Protein AF-A0A6L7UUY4-F1 (afdb_monomer_lite)

Sequence (276 aa):
MRQQTPSLPTCRGEMPHPILLSPRGAGGDAEGRGGLRNAMQRNPTPPAPELPAWLKKADGIPQVDPIAVLGVAPTLSYLIFNAVGGVRAAIAAAVVVGVVVYLVQRRLRPQITVVRWLMVFSVAFNVGFGIWGLIEGDGKVYWARDFIDNFVLGGVFLLSVLVGRPIVSAVVRETFPSLRDQLPADHRVWTRLTIVWGLYIALAGVLRWWILDQVSAETYALIRLPLGWGMGLVLMLWTFSDISRAIREVALQRGRADSDSDDAGEVVADAEVAER

Radius of gyration: 30.72 Å; chains: 1; bounding box: 62×87×85 Å

Structure (mmCIF, N/CA/C/O backbone):
data_AF-A0A6L7UUY4-F1
#
_entry.id   AF-A0A6L7UUY4-F1
#
loop_
_atom_site.group_PDB
_atom_site.id
_atom_site.type_symbol
_atom_site.label_atom_id
_atom_site.label_alt_id
_atom_site.label_comp_id
_atom_site.label_asym_id
_atom_site.label_entity_id
_atom_site.label_seq_id
_atom_site.pdbx_PDB_ins_code
_atom_site.Cartn_x
_atom_site.Cartn_y
_atom_site.Cartn_z
_atom_site.occupancy
_atom_site.B_iso_or_equiv
_atom_site.auth_seq_id
_atom_site.auth_comp_id
_atom_site.auth_asym_id
_atom_site.auth_atom_id
_atom_site.pdbx_PDB_model_num
ATOM 1 N N . MET A 1 1 ? -21.718 -46.182 -37.074 1.00 45.66 1 MET A N 1
ATOM 2 C CA . MET A 1 1 ? -22.648 -45.077 -37.393 1.00 45.66 1 MET A CA 1
ATOM 3 C C . MET A 1 1 ? -21.900 -43.765 -37.208 1.00 45.66 1 MET A C 1
ATOM 5 O O . MET A 1 1 ? -21.533 -43.446 -36.087 1.00 45.66 1 MET A O 1
ATOM 9 N N . ARG A 1 2 ? -21.543 -43.092 -38.310 1.00 39.47 2 ARG A N 1
ATOM 10 C CA . ARG A 1 2 ? -20.777 -41.833 -38.310 1.00 39.47 2 ARG A CA 1
ATOM 11 C C . ARG A 1 2 ? -21.749 -40.669 -38.116 1.00 39.47 2 ARG A C 1
ATOM 13 O O . ARG A 1 2 ? -22.651 -40.513 -38.931 1.00 39.47 2 ARG A O 1
ATOM 20 N N . GLN A 1 3 ? -21.574 -39.887 -37.055 1.00 52.72 3 GLN A N 1
ATOM 21 C CA . GLN A 1 3 ? -22.322 -38.648 -36.850 1.00 52.72 3 GLN A CA 1
ATOM 22 C C . GLN A 1 3 ? -21.646 -37.526 -37.648 1.00 52.72 3 GLN A C 1
ATOM 24 O O . GLN A 1 3 ? -20.476 -37.221 -37.430 1.00 52.72 3 GLN A O 1
ATOM 29 N N . GLN A 1 4 ? -22.378 -36.974 -38.616 1.00 54.28 4 GLN A N 1
ATOM 30 C CA . GLN A 1 4 ? -22.017 -35.771 -39.362 1.00 54.28 4 GLN A CA 1
ATOM 31 C C . GLN A 1 4 ? -22.431 -34.543 -38.546 1.00 54.28 4 GLN A C 1
ATOM 33 O O . GLN A 1 4 ? -23.597 -34.398 -38.185 1.00 54.28 4 GLN A O 1
ATOM 38 N N . THR A 1 5 ? -21.478 -33.662 -38.263 1.00 62.59 5 THR A N 1
ATOM 39 C CA . THR A 1 5 ? -21.714 -32.316 -37.732 1.00 62.59 5 THR A CA 1
ATOM 40 C C . THR A 1 5 ? -22.017 -31.338 -38.877 1.00 62.59 5 THR A C 1
ATOM 42 O O . THR A 1 5 ? -21.357 -31.407 -39.917 1.00 62.59 5 THR A O 1
ATOM 45 N N . PRO A 1 6 ? -22.984 -30.414 -38.721 1.00 60.09 6 PRO A N 1
ATOM 46 C CA . PRO A 1 6 ? -23.303 -29.424 -39.743 1.00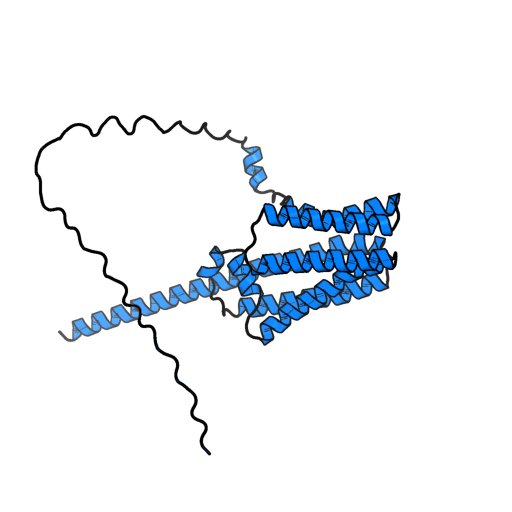 60.09 6 PRO A CA 1
ATOM 47 C C . PRO A 1 6 ? -22.358 -28.214 -39.668 1.00 60.09 6 PRO A C 1
ATOM 49 O O . PRO A 1 6 ? -22.139 -27.630 -38.607 1.00 60.09 6 PRO A O 1
ATOM 52 N N . SER A 1 7 ? -21.805 -27.837 -40.820 1.00 62.88 7 SER A N 1
ATOM 53 C CA . SER A 1 7 ? -20.980 -26.645 -41.039 1.00 62.88 7 SER A CA 1
ATOM 54 C C . SER A 1 7 ? -21.829 -25.368 -41.090 1.00 62.88 7 SER A C 1
ATOM 56 O O . SER A 1 7 ? -22.821 -25.315 -41.816 1.00 62.88 7 SER A O 1
ATOM 58 N N . LEU A 1 8 ? -21.413 -24.334 -40.354 1.00 62.41 8 LEU A N 1
ATOM 59 C CA . LEU A 1 8 ? -22.019 -22.997 -40.356 1.00 62.41 8 LEU A CA 1
ATOM 60 C C . LEU A 1 8 ? -21.614 -22.177 -41.602 1.00 62.41 8 LEU A C 1
ATOM 62 O O . LEU A 1 8 ? -20.485 -22.321 -42.075 1.00 62.41 8 LEU A O 1
ATOM 66 N N . PRO A 1 9 ? -22.495 -21.292 -42.112 1.00 63.31 9 PRO A N 1
ATOM 67 C CA . PRO A 1 9 ? -22.222 -20.457 -43.278 1.00 63.31 9 PRO A CA 1
ATOM 68 C C . PRO A 1 9 ? -21.373 -19.219 -42.949 1.00 63.31 9 PRO A C 1
ATOM 70 O O . PRO A 1 9 ? -21.626 -18.477 -42.001 1.00 63.31 9 PRO A O 1
ATOM 73 N N . THR A 1 10 ? -20.376 -18.982 -43.797 1.00 60.47 10 THR A N 1
ATOM 74 C CA . THR A 1 10 ? -19.457 -17.842 -43.781 1.00 60.47 10 THR A CA 1
ATOM 75 C C . THR A 1 10 ? -20.136 -16.612 -44.396 1.00 60.47 10 THR A C 1
ATOM 77 O O . THR A 1 10 ? -20.236 -16.495 -45.616 1.00 60.47 10 THR A O 1
ATOM 80 N N . CYS A 1 11 ? -20.589 -15.665 -43.573 1.00 53.88 11 CYS A N 1
ATOM 81 C CA . CYS A 1 11 ? -21.017 -14.346 -44.049 1.00 53.88 11 CYS A CA 1
ATOM 82 C C . CYS A 1 11 ? -19.786 -13.485 -44.367 1.00 53.88 11 CYS A C 1
ATOM 84 O O . CYS A 1 11 ? -19.185 -12.868 -43.489 1.00 53.88 11 CYS A O 1
ATOM 86 N N . ARG A 1 12 ? -19.405 -13.470 -45.646 1.00 51.41 12 ARG A N 1
ATOM 87 C CA . ARG A 1 12 ? -18.382 -12.596 -46.225 1.00 51.41 12 ARG A CA 1
ATOM 88 C C . ARG A 1 12 ? -19.056 -11.274 -46.611 1.00 51.41 12 ARG A C 1
ATOM 90 O O . ARG A 1 12 ? -19.624 -11.163 -47.688 1.00 51.41 12 ARG A O 1
ATOM 97 N N . GLY A 1 13 ? -19.066 -10.310 -45.693 1.00 56.12 13 GLY A N 1
ATOM 98 C CA . GLY A 1 13 ? -19.538 -8.952 -45.966 1.00 56.12 13 GLY A CA 1
ATOM 99 C C . GLY A 1 13 ? -18.455 -8.145 -46.676 1.00 56.12 13 GLY A C 1
ATOM 100 O O . GLY A 1 13 ? -17.480 -7.737 -46.049 1.00 56.12 13 GLY A O 1
ATOM 101 N N . GLU A 1 14 ? -18.621 -7.950 -47.981 1.00 51.69 14 GLU A N 1
ATOM 102 C CA . GLU A 1 14 ? -17.888 -6.967 -48.779 1.00 51.69 14 GLU A CA 1
ATOM 103 C C . GLU A 1 14 ? -18.197 -5.553 -48.264 1.00 51.69 14 GLU A C 1
ATOM 105 O O . GLU A 1 14 ? -19.357 -5.143 -48.200 1.00 51.69 14 GLU A O 1
ATOM 110 N N . MET A 1 15 ? -17.164 -4.801 -47.874 1.00 51.81 15 MET A N 1
ATOM 111 C CA . MET A 1 15 ? -17.294 -3.370 -47.595 1.00 51.81 15 MET A CA 1
ATOM 112 C C . MET A 1 15 ? -17.100 -2.570 -48.892 1.00 51.81 15 MET A C 1
ATOM 114 O O . MET A 1 15 ? -16.099 -2.783 -49.579 1.00 51.81 15 MET A O 1
ATOM 118 N N . PRO A 1 16 ? -18.006 -1.636 -49.231 1.00 61.41 16 PRO A N 1
ATOM 119 C CA . PRO A 1 16 ? -17.870 -0.791 -50.409 1.00 61.41 16 PRO A CA 1
ATOM 120 C C . PRO A 1 16 ? -16.789 0.283 -50.226 1.00 61.41 16 PRO A C 1
ATOM 122 O O . PRO A 1 16 ? -16.687 0.942 -49.190 1.00 61.41 16 PRO A O 1
ATOM 125 N N . HIS A 1 17 ? -15.997 0.461 -51.283 1.00 56.72 17 HIS A N 1
ATOM 126 C CA . HIS A 1 17 ? -14.966 1.484 -51.429 1.00 56.72 17 HIS A CA 1
ATOM 127 C C . HIS A 1 17 ? -15.538 2.912 -51.324 1.00 56.72 17 HIS A C 1
ATOM 129 O O . HIS A 1 17 ? -16.537 3.213 -51.982 1.00 56.72 17 HIS A O 1
ATOM 135 N N . PRO A 1 18 ? -14.891 3.832 -50.584 1.00 62.59 18 PRO A N 1
ATOM 136 C CA . PRO A 1 18 ? -15.215 5.247 -50.665 1.00 62.59 18 PRO A CA 1
ATOM 137 C C . PRO A 1 18 ? -14.729 5.844 -51.993 1.00 62.59 18 PRO A C 1
ATOM 139 O O . PRO A 1 18 ? -13.578 5.696 -52.404 1.00 62.59 18 PRO A O 1
ATOM 142 N N . ILE A 1 19 ? -15.667 6.516 -52.652 1.00 62.00 19 ILE A N 1
ATOM 143 C CA . ILE A 1 19 ? -15.560 7.179 -53.947 1.00 62.00 19 ILE A CA 1
ATOM 144 C C . ILE A 1 19 ? -14.574 8.353 -53.867 1.00 62.00 19 ILE A C 1
ATOM 146 O O . ILE A 1 19 ? -14.740 9.279 -53.074 1.00 62.00 19 ILE A O 1
ATOM 150 N N . LEU A 1 20 ? -13.572 8.317 -54.746 1.00 50.91 20 LEU A N 1
ATOM 151 C CA . LEU A 1 20 ? -12.694 9.429 -55.103 1.00 50.91 20 LEU A CA 1
ATOM 152 C C . LEU A 1 20 ? -13.504 10.526 -55.811 1.00 50.91 20 LEU A C 1
ATOM 154 O O . LEU A 1 20 ? -13.897 10.366 -56.965 1.00 50.91 20 LEU A O 1
ATOM 158 N N . LEU A 1 21 ? -13.714 11.660 -55.141 1.00 53.12 21 LEU A N 1
ATOM 159 C CA . LEU A 1 21 ? -14.148 12.904 -55.778 1.00 53.12 21 LEU A CA 1
ATOM 160 C C . LEU A 1 21 ? -12.956 13.855 -55.877 1.00 53.12 21 LEU A C 1
ATOM 162 O O . LEU A 1 21 ? -12.512 14.442 -54.895 1.00 53.12 21 LEU A O 1
ATOM 166 N N . SER A 1 22 ? -12.448 13.988 -57.099 1.00 52.03 22 SER A N 1
ATOM 167 C CA . SER A 1 22 ? -11.488 15.011 -57.504 1.00 52.03 22 SER A CA 1
ATOM 168 C C . SER A 1 22 ? -12.255 16.265 -57.944 1.00 52.03 22 SER A C 1
ATOM 170 O O . SER A 1 22 ? -13.062 16.157 -58.869 1.00 52.03 22 SER A O 1
ATOM 172 N N . PRO A 1 23 ? -11.999 17.463 -57.391 1.00 61.31 23 PRO A N 1
ATOM 173 C CA . PRO A 1 23 ? -12.442 18.710 -57.998 1.00 61.31 23 PRO A CA 1
ATOM 174 C C . PRO A 1 23 ? -11.333 19.266 -58.894 1.00 61.31 23 PRO A C 1
ATOM 176 O O . PRO A 1 23 ? -10.223 19.559 -58.450 1.00 61.31 23 PRO A O 1
ATOM 179 N N . ARG A 1 24 ? -11.649 19.398 -60.181 1.00 52.44 24 ARG A N 1
ATOM 180 C CA . ARG A 1 24 ? -10.808 19.995 -61.218 1.00 52.44 24 ARG A CA 1
ATOM 181 C C . ARG A 1 24 ? -11.333 21.409 -61.507 1.00 52.44 24 ARG A C 1
ATOM 183 O O . ARG A 1 24 ? -12.434 21.536 -62.019 1.00 52.44 24 ARG A O 1
ATOM 190 N N . GLY A 1 25 ? -10.516 22.421 -61.205 1.00 49.53 25 GLY A N 1
ATOM 191 C CA . GLY A 1 25 ? -10.371 23.670 -61.974 1.00 49.53 25 GLY A CA 1
ATOM 192 C C . GLY A 1 25 ? -11.402 24.803 -61.826 1.00 49.53 25 GLY A C 1
ATOM 193 O O . GLY A 1 25 ? -12.496 24.714 -62.365 1.00 49.53 25 GLY A O 1
ATOM 194 N N . ALA A 1 26 ? -10.962 25.913 -61.221 1.00 49.75 26 ALA A N 1
ATOM 195 C CA . ALA A 1 26 ? -11.180 27.326 -61.607 1.00 49.75 26 ALA A CA 1
ATOM 196 C C . ALA A 1 26 ? -10.439 28.175 -60.543 1.00 49.75 26 ALA A C 1
ATOM 198 O O . ALA A 1 26 ? -10.641 27.946 -59.359 1.00 49.75 26 ALA A O 1
ATOM 199 N N . GLY A 1 27 ? -9.475 29.058 -60.810 1.00 46.03 27 GLY A N 1
ATOM 200 C CA . GLY A 1 27 ? -9.366 30.011 -61.909 1.00 46.03 27 GLY A CA 1
ATOM 201 C C . GLY A 1 27 ? -10.051 31.318 -61.492 1.00 46.03 27 GLY A C 1
ATOM 202 O O . GLY A 1 27 ? -11.249 31.434 -61.714 1.00 46.03 27 GLY A O 1
ATOM 203 N N . GLY A 1 28 ? -9.313 32.259 -60.883 1.00 42.25 28 GLY A N 1
ATOM 204 C CA . GLY A 1 28 ? -9.776 33.640 -60.660 1.00 42.25 28 GLY A CA 1
ATOM 205 C C . GLY A 1 28 ? -9.517 34.221 -59.263 1.00 42.25 28 GLY A C 1
ATOM 206 O O . GLY A 1 28 ? -10.297 34.009 -58.342 1.00 42.25 28 GLY A O 1
ATOM 207 N N . ASP A 1 29 ? -8.414 34.958 -59.141 1.00 50.44 29 ASP A N 1
ATOM 208 C CA . ASP A 1 29 ? -8.313 36.311 -58.572 1.00 50.44 29 ASP A CA 1
ATOM 209 C C . ASP A 1 29 ? -9.053 36.637 -57.259 1.00 50.44 29 ASP A C 1
ATOM 211 O O . ASP A 1 29 ? -10.242 36.945 -57.249 1.00 50.44 29 ASP A O 1
ATOM 215 N N . ALA A 1 30 ? -8.299 36.717 -56.157 1.00 52.38 30 ALA A N 1
ATOM 216 C CA . ALA A 1 30 ? -8.557 37.664 -55.062 1.00 52.38 30 ALA A CA 1
ATOM 217 C C . ALA A 1 30 ? -7.325 37.768 -54.148 1.00 52.38 30 ALA A C 1
ATOM 219 O O . ALA A 1 30 ? -7.307 37.329 -52.995 1.00 52.38 30 ALA A O 1
ATOM 220 N N . GLU A 1 31 ? -6.274 38.366 -54.694 1.00 51.97 31 GLU A N 1
ATOM 221 C CA . GLU A 1 31 ? -5.220 39.009 -53.924 1.00 51.97 31 GLU A CA 1
ATOM 222 C C . GLU A 1 31 ? -5.854 40.115 -53.053 1.00 51.97 31 GLU A C 1
ATOM 224 O O . GLU A 1 31 ? -6.639 40.929 -53.537 1.00 51.97 31 GLU A O 1
ATOM 229 N N . GLY A 1 32 ? -5.558 40.127 -51.749 1.00 51.53 32 GLY A N 1
ATOM 230 C CA . GLY A 1 32 ? -5.903 41.252 -50.870 1.00 51.53 32 GLY A CA 1
ATOM 231 C C . GLY A 1 32 ? -7.094 41.063 -49.923 1.00 51.53 32 GLY A C 1
ATOM 232 O O . GLY A 1 32 ? -8.037 41.845 -49.956 1.00 51.53 32 GLY A O 1
ATOM 233 N N . ARG A 1 33 ? -7.040 40.090 -48.998 1.00 49.19 33 ARG A N 1
ATOM 234 C CA . ARG A 1 33 ? -7.839 40.115 -47.741 1.00 49.19 33 ARG A CA 1
ATOM 235 C C . ARG A 1 33 ? -7.223 39.297 -46.589 1.00 49.19 33 ARG A C 1
ATOM 237 O O . ARG A 1 33 ? -7.927 38.782 -45.728 1.00 49.19 33 ARG A O 1
ATOM 244 N N . GLY A 1 34 ? -5.892 39.204 -46.546 1.00 47.38 34 GLY A N 1
ATOM 245 C CA . GLY A 1 34 ? -5.129 38.430 -45.552 1.00 47.38 34 GLY A CA 1
ATOM 246 C C . GLY A 1 34 ? -4.800 39.135 -44.225 1.00 47.38 34 GLY A C 1
ATOM 247 O O . GLY A 1 34 ? -3.954 38.640 -43.492 1.00 47.38 34 GLY A O 1
ATOM 248 N N . GLY A 1 35 ? -5.407 40.285 -43.902 1.00 48.41 35 GLY A N 1
ATOM 249 C CA . GLY A 1 35 ? -4.918 41.136 -42.799 1.00 48.41 35 GLY A CA 1
ATOM 250 C C . GLY A 1 35 ? -5.771 41.237 -41.528 1.00 48.41 35 GLY A C 1
ATOM 251 O O . GLY A 1 35 ? -5.242 41.606 -40.488 1.00 48.41 35 GLY A O 1
ATOM 252 N N . LEU A 1 36 ? -7.079 40.950 -41.565 1.00 51.66 36 LEU A N 1
ATOM 253 C CA . LEU A 1 36 ? -7.998 41.490 -40.537 1.00 51.66 36 LEU A CA 1
ATOM 254 C C . LEU A 1 36 ? -8.821 40.463 -39.744 1.00 51.66 36 LEU A C 1
ATOM 256 O O . LEU A 1 36 ? -9.608 40.855 -38.888 1.00 51.66 36 LEU A O 1
ATOM 260 N N . ARG A 1 37 ? -8.636 39.153 -39.959 1.00 47.16 37 ARG A N 1
ATOM 261 C CA . ARG A 1 37 ? -9.373 38.107 -39.212 1.00 47.16 37 ARG A CA 1
ATOM 262 C C . ARG A 1 37 ? -8.605 37.427 -38.072 1.00 47.16 37 ARG A C 1
ATOM 264 O O . ARG A 1 37 ? -9.224 36.705 -37.304 1.00 47.16 37 ARG A O 1
ATOM 271 N N . ASN A 1 38 ? -7.315 37.718 -37.894 1.00 53.25 38 ASN A N 1
ATOM 272 C CA . ASN A 1 38 ? -6.504 37.172 -36.791 1.00 53.25 38 ASN A CA 1
ATOM 273 C C . ASN A 1 38 ? -6.270 38.149 -35.622 1.00 53.25 38 ASN A C 1
ATOM 275 O O . ASN A 1 38 ? -5.555 37.812 -34.683 1.00 53.25 38 ASN A O 1
ATOM 279 N N . ALA A 1 39 ? -6.876 39.340 -35.637 1.00 51.19 39 ALA A N 1
ATOM 280 C CA . ALA A 1 39 ? -6.641 40.364 -34.613 1.00 51.19 39 ALA A C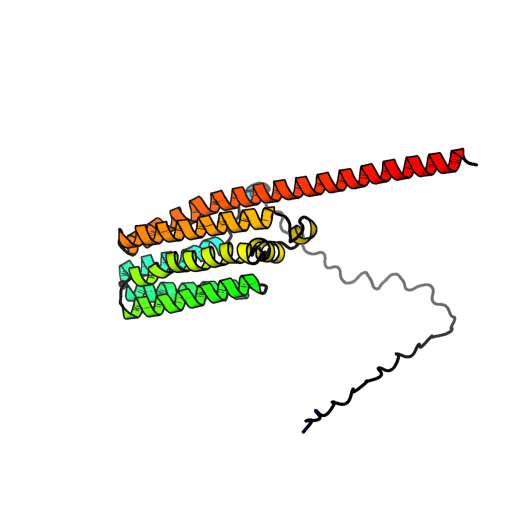A 1
ATOM 281 C C . ALA A 1 39 ? -7.632 40.332 -33.431 1.00 51.19 39 ALA A C 1
ATOM 283 O O . ALA A 1 39 ? -7.517 41.146 -32.520 1.00 51.19 39 ALA A O 1
ATOM 284 N N . MET A 1 40 ? -8.603 39.412 -33.414 1.00 51.94 40 MET A N 1
ATOM 285 C CA . MET A 1 40 ? -9.713 39.463 -32.456 1.00 51.94 40 MET A CA 1
ATOM 286 C C . MET A 1 40 ? -9.974 38.116 -31.769 1.00 51.94 40 MET A C 1
ATOM 288 O O . MET A 1 40 ? -11.101 37.647 -31.790 1.00 51.94 40 MET A O 1
ATOM 292 N N . GLN A 1 41 ? -8.949 37.475 -31.182 1.00 55.75 41 GLN A N 1
ATOM 293 C CA . GLN A 1 41 ? -9.130 36.513 -30.068 1.00 55.75 41 GLN A CA 1
ATOM 294 C C . GLN A 1 41 ? -7.815 36.008 -29.442 1.00 55.75 41 GLN A C 1
ATOM 296 O O . GLN A 1 41 ? -7.586 34.816 -29.255 1.00 55.75 41 GLN A O 1
ATOM 301 N N . ARG A 1 42 ? -6.939 36.926 -29.037 1.00 51.44 42 ARG A N 1
ATOM 302 C CA . ARG A 1 42 ? -6.027 36.656 -27.919 1.00 51.44 42 ARG A CA 1
ATOM 303 C C . ARG A 1 42 ? -6.251 37.749 -26.897 1.00 51.44 42 ARG A C 1
ATOM 305 O O . ARG A 1 42 ? -5.567 38.763 -26.922 1.00 51.44 42 ARG A O 1
ATOM 312 N N . ASN A 1 43 ? -7.243 37.556 -26.029 1.00 52.84 43 ASN A N 1
ATOM 313 C CA . ASN A 1 43 ? -7.176 38.218 -24.734 1.00 52.84 43 ASN A CA 1
ATOM 314 C C . ASN A 1 43 ? -5.864 37.735 -24.102 1.00 52.84 43 ASN A C 1
ATOM 316 O O . ASN A 1 43 ? -5.724 36.521 -23.927 1.00 52.84 43 ASN A O 1
ATOM 320 N N . PRO A 1 44 ? -4.878 38.613 -23.846 1.00 61.66 44 PRO A N 1
ATOM 321 C CA . PRO A 1 44 ? -3.696 38.206 -23.114 1.00 61.66 44 PRO A CA 1
ATOM 322 C C . PRO A 1 44 ? -4.181 37.697 -21.761 1.00 61.66 44 PRO A C 1
ATOM 324 O O . PRO A 1 44 ? -4.848 38.421 -21.019 1.00 61.66 44 PRO A O 1
ATOM 327 N N . THR A 1 45 ? -3.911 36.426 -21.471 1.00 66.12 45 THR A N 1
ATOM 328 C CA . THR A 1 45 ? -4.087 35.882 -20.129 1.00 66.12 45 THR A CA 1
ATOM 329 C C . THR A 1 45 ? -3.380 36.849 -19.181 1.00 66.12 45 THR A C 1
ATOM 331 O O . THR A 1 45 ? -2.211 37.156 -19.440 1.00 66.12 45 THR A O 1
ATOM 334 N N . PRO A 1 46 ? -4.054 37.393 -18.149 1.00 72.12 46 PRO A N 1
ATOM 335 C CA . PRO A 1 46 ? -3.380 38.255 -17.192 1.00 72.12 46 PRO A CA 1
ATOM 336 C C . PRO A 1 46 ? -2.127 37.522 -16.698 1.00 72.12 46 PRO A C 1
ATOM 338 O O . PRO A 1 46 ? -2.212 36.311 -16.452 1.00 72.12 46 PRO A O 1
ATOM 341 N N . PRO A 1 47 ? -0.964 38.199 -16.636 1.00 68.62 47 PRO A N 1
ATOM 342 C CA . PRO A 1 47 ? 0.265 37.566 -16.186 1.00 68.62 47 PRO A CA 1
ATOM 343 C C . PRO A 1 47 ? -0.028 36.912 -14.842 1.00 68.62 47 PRO A C 1
ATOM 345 O O . PRO A 1 47 ? -0.575 37.557 -13.942 1.00 68.62 47 PRO A O 1
ATOM 348 N N . ALA A 1 48 ? 0.244 35.607 -14.752 1.00 68.19 48 ALA A N 1
ATOM 349 C CA . ALA A 1 48 ? 0.061 34.871 -13.514 1.00 68.19 48 ALA A CA 1
ATOM 350 C C . ALA A 1 48 ? 0.761 35.666 -12.401 1.00 68.19 48 ALA A C 1
ATOM 352 O O . ALA A 1 48 ? 1.892 36.106 -12.626 1.00 68.19 48 ALA A O 1
ATOM 353 N N . PRO A 1 49 ? 0.100 35.917 -11.257 1.00 70.94 49 PRO A N 1
ATOM 354 C CA . PRO A 1 49 ? 0.674 36.731 -10.197 1.00 70.94 49 PRO A CA 1
ATOM 355 C C . PRO A 1 49 ? 2.055 36.179 -9.856 1.00 70.94 49 PRO A C 1
ATOM 357 O O . PRO A 1 49 ? 2.187 35.012 -9.477 1.00 70.94 49 PRO A O 1
ATOM 360 N N . GLU A 1 50 ? 3.089 36.995 -10.067 1.00 58.72 50 GLU A N 1
ATOM 361 C CA . GLU A 1 50 ? 4.458 36.586 -9.796 1.00 58.72 50 GLU A CA 1
ATOM 362 C C . GLU A 1 50 ? 4.591 36.363 -8.295 1.00 58.72 50 GLU A C 1
ATOM 364 O O . GLU A 1 50 ? 4.626 37.301 -7.497 1.00 58.72 50 GLU A O 1
ATOM 369 N N . LEU A 1 51 ? 4.612 35.091 -7.903 1.00 70.88 51 LEU A N 1
ATOM 370 C CA . LEU A 1 51 ? 4.813 34.725 -6.515 1.00 70.88 51 LEU A CA 1
ATOM 371 C C . LEU A 1 51 ? 6.173 35.278 -6.058 1.00 70.88 51 LEU A C 1
ATOM 373 O O . LEU A 1 51 ? 7.170 35.134 -6.781 1.00 70.88 51 LEU A O 1
ATOM 377 N N . PRO A 1 52 ? 6.235 35.911 -4.874 1.00 76.94 52 PRO A N 1
ATOM 378 C CA . PRO A 1 52 ? 7.458 36.517 -4.371 1.00 76.94 52 PRO A CA 1
ATOM 379 C C . PRO A 1 52 ? 8.580 35.473 -4.269 1.00 76.94 52 PRO A C 1
ATOM 381 O O . PRO A 1 52 ? 8.333 34.300 -4.000 1.00 76.94 52 PRO A O 1
ATOM 384 N N . ALA A 1 53 ? 9.831 35.888 -4.486 1.00 72.00 53 ALA A N 1
ATOM 385 C CA . ALA A 1 53 ? 10.979 34.988 -4.669 1.00 72.00 53 ALA A CA 1
ATOM 386 C C . ALA A 1 53 ? 11.207 33.975 -3.525 1.00 72.00 53 ALA A C 1
ATOM 388 O O . ALA A 1 53 ? 11.782 32.909 -3.742 1.00 72.00 53 ALA A O 1
ATOM 389 N N . TRP A 1 54 ? 10.728 34.273 -2.316 1.00 70.75 54 TRP A N 1
ATOM 390 C CA . TRP A 1 54 ? 10.775 33.355 -1.178 1.00 70.75 54 TRP A CA 1
ATOM 391 C C . TRP A 1 54 ? 9.769 32.193 -1.289 1.00 70.75 54 TRP A C 1
ATOM 393 O O . TRP A 1 54 ? 10.051 31.116 -0.771 1.00 70.75 54 TRP A O 1
ATOM 403 N N . LEU A 1 55 ? 8.655 32.364 -2.018 1.00 56.06 55 LEU A N 1
ATOM 404 C CA . LEU A 1 55 ? 7.702 31.294 -2.341 1.00 56.06 55 LEU A CA 1
ATOM 405 C C . LEU A 1 55 ? 8.236 30.358 -3.433 1.00 56.06 55 LEU A C 1
ATOM 407 O O . LEU A 1 55 ? 8.084 29.152 -3.303 1.00 56.06 55 LEU A O 1
ATOM 411 N N . LYS A 1 56 ? 8.957 30.877 -4.438 1.00 58.59 56 LYS A N 1
ATOM 412 C CA . LYS A 1 56 ? 9.667 30.037 -5.432 1.00 58.59 56 LYS A CA 1
ATOM 413 C C . LYS A 1 56 ? 10.738 29.145 -4.788 1.00 58.59 56 LYS A C 1
ATOM 415 O O . LYS A 1 56 ? 11.080 28.088 -5.299 1.00 58.59 56 LYS A O 1
ATOM 420 N N . LYS A 1 57 ? 11.274 29.557 -3.633 1.00 55.41 57 LYS A N 1
ATOM 421 C CA . LYS A 1 57 ? 12.218 28.760 -2.833 1.00 55.41 57 LYS A CA 1
ATOM 422 C C . LYS A 1 57 ? 11.515 27.691 -1.978 1.00 55.41 57 LYS A C 1
ATOM 424 O O . LYS A 1 57 ? 12.163 26.740 -1.550 1.00 55.41 57 LYS A O 1
ATOM 429 N N . ALA A 1 58 ? 10.204 27.829 -1.764 1.00 47.88 58 ALA A N 1
ATOM 430 C CA . ALA A 1 58 ? 9.357 26.846 -1.092 1.00 47.88 58 ALA A CA 1
ATOM 431 C C . ALA A 1 58 ? 8.835 25.744 -2.037 1.00 47.88 58 ALA A C 1
ATOM 433 O O . ALA A 1 58 ? 8.327 24.741 -1.545 1.00 47.88 58 ALA A O 1
ATOM 434 N N . ASP A 1 59 ? 9.052 25.857 -3.356 1.00 47.25 59 ASP A N 1
ATOM 435 C CA . ASP A 1 59 ? 8.798 24.778 -4.333 1.00 47.25 59 ASP A CA 1
ATOM 436 C C . ASP A 1 59 ? 9.684 23.533 -4.099 1.00 47.25 59 ASP A C 1
ATOM 438 O O . ASP A 1 59 ? 9.436 22.467 -4.657 1.00 47.25 59 ASP A O 1
ATOM 442 N N . GLY A 1 60 ? 10.714 23.650 -3.249 1.00 47.41 60 GLY A N 1
ATOM 443 C CA . GLY A 1 60 ? 11.539 22.535 -2.774 1.00 47.41 60 GLY A CA 1
ATOM 444 C C . GLY A 1 60 ? 11.020 21.848 -1.506 1.00 47.41 60 GLY A C 1
ATOM 445 O O . GLY A 1 60 ? 11.599 20.846 -1.087 1.00 47.41 60 GLY A O 1
ATOM 446 N N . ILE A 1 61 ? 9.955 22.361 -0.877 1.00 43.44 61 ILE A N 1
ATOM 447 C CA . ILE A 1 61 ? 9.257 21.630 0.182 1.00 43.44 61 ILE A CA 1
ATOM 448 C C . ILE A 1 61 ? 8.347 20.641 -0.547 1.00 43.44 61 ILE A C 1
ATOM 450 O O . ILE A 1 61 ? 7.486 21.093 -1.304 1.00 43.44 61 ILE A O 1
ATOM 454 N N . PRO A 1 62 ? 8.512 19.316 -0.365 1.00 45.31 62 PRO A N 1
ATOM 455 C CA . PRO A 1 62 ? 7.581 18.360 -0.937 1.00 45.31 62 PRO A CA 1
ATOM 456 C C . PRO A 1 62 ? 6.199 18.750 -0.426 1.00 45.31 62 PRO A C 1
ATOM 458 O O . PRO A 1 62 ? 5.937 18.634 0.773 1.00 45.31 62 PRO A O 1
ATOM 461 N N . GLN A 1 63 ? 5.344 19.286 -1.302 1.00 48.56 63 GLN A N 1
ATOM 462 C CA . GLN A 1 63 ? 3.955 19.525 -0.947 1.00 48.56 63 GLN A CA 1
ATOM 463 C C . GLN A 1 63 ? 3.445 18.185 -0.438 1.00 48.56 63 GLN A C 1
ATOM 465 O O . GLN A 1 63 ? 3.497 17.191 -1.167 1.00 48.56 63 GLN A O 1
ATOM 470 N N . VAL A 1 64 ? 3.070 18.127 0.842 1.00 46.81 64 VAL A N 1
ATOM 471 C CA . VAL A 1 64 ? 2.506 16.912 1.417 1.00 46.81 64 VAL A CA 1
ATOM 472 C C . VAL A 1 64 ? 1.226 16.697 0.636 1.00 46.81 64 VAL A C 1
ATOM 474 O O . VAL A 1 64 ? 0.265 17.437 0.838 1.00 46.81 64 VAL A O 1
ATOM 477 N N . ASP A 1 65 ? 1.267 15.779 -0.333 1.00 56.00 65 ASP A N 1
ATOM 478 C CA . ASP A 1 65 ? 0.143 15.522 -1.220 1.00 56.00 65 ASP A CA 1
ATOM 479 C C . ASP A 1 65 ? -1.076 15.328 -0.304 1.00 56.00 65 ASP A C 1
ATOM 481 O O . ASP A 1 65 ? -1.025 14.459 0.576 1.00 56.00 65 ASP A O 1
ATOM 485 N N . PRO A 1 66 ? -2.141 16.145 -0.420 1.00 58.06 66 PRO A N 1
ATOM 486 C CA . PRO A 1 66 ? -3.328 16.031 0.428 1.00 58.06 66 PRO A CA 1
ATOM 487 C C . PRO A 1 66 ? -3.865 14.592 0.486 1.00 58.06 66 PRO A C 1
ATOM 489 O O . PRO A 1 66 ? -4.494 14.173 1.458 1.00 58.06 66 PRO A O 1
ATOM 492 N N . ILE A 1 67 ? -3.559 13.801 -0.544 1.00 58.09 67 ILE A N 1
ATOM 493 C CA . ILE A 1 67 ? -3.881 12.384 -0.667 1.00 58.09 67 ILE A CA 1
ATOM 494 C C . ILE A 1 67 ? -3.110 11.509 0.337 1.00 58.09 67 ILE A C 1
ATOM 496 O O . ILE A 1 67 ? -3.683 10.557 0.870 1.00 58.09 67 ILE A O 1
ATOM 500 N N . ALA A 1 68 ? -1.847 11.822 0.641 1.00 60.41 68 ALA A N 1
ATOM 501 C CA . ALA A 1 68 ? -1.072 11.115 1.662 1.00 60.41 68 ALA A CA 1
ATOM 502 C C . ALA A 1 68 ? -1.714 11.288 3.047 1.00 60.41 68 ALA A C 1
ATOM 504 O O . ALA A 1 68 ? -1.843 10.325 3.804 1.00 60.41 68 ALA A O 1
ATOM 505 N N . VAL A 1 69 ? -2.220 12.490 3.337 1.00 63.56 69 VAL A N 1
ATOM 506 C CA . VAL A 1 69 ? -2.956 12.786 4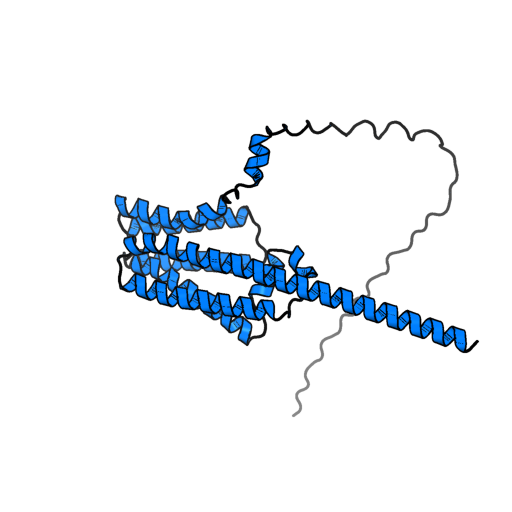.575 1.00 63.56 69 VAL A CA 1
ATOM 507 C C . VAL A 1 69 ? -4.288 12.020 4.623 1.00 63.56 69 VAL A C 1
ATOM 509 O O . VAL A 1 69 ? -4.660 11.492 5.673 1.00 63.56 69 VAL A O 1
ATOM 512 N N . LEU A 1 70 ? -4.968 11.858 3.480 1.00 71.81 70 LEU A N 1
ATOM 513 C CA . LEU A 1 70 ? -6.191 11.046 3.372 1.00 71.81 70 LEU A CA 1
ATOM 514 C C . LEU A 1 70 ? -5.975 9.575 3.766 1.00 71.81 70 LEU A C 1
ATOM 516 O O . LEU A 1 70 ? -6.898 8.946 4.279 1.00 71.81 70 LEU A O 1
ATOM 520 N N . GLY A 1 71 ? -4.775 9.026 3.557 1.00 72.06 71 GLY A N 1
ATOM 521 C CA . GLY A 1 71 ? -4.457 7.640 3.914 1.00 72.06 71 GLY A CA 1
ATOM 522 C C . GLY A 1 71 ? -4.492 7.372 5.422 1.00 72.06 71 GLY A C 1
ATOM 523 O O . GLY A 1 71 ? -4.786 6.256 5.849 1.00 72.06 71 GLY A O 1
ATOM 524 N N . VAL A 1 72 ? -4.243 8.397 6.241 1.00 82.25 72 VAL A N 1
ATOM 525 C CA . VAL A 1 72 ? -4.240 8.288 7.708 1.00 82.25 72 VAL A CA 1
ATOM 526 C C . VAL A 1 72 ? -5.629 8.512 8.307 1.00 82.25 72 VAL A C 1
ATOM 528 O O . VAL A 1 72 ? -5.892 8.067 9.426 1.00 82.25 72 VAL A O 1
ATOM 531 N N . ALA A 1 73 ? -6.526 9.164 7.559 1.00 85.19 73 ALA A N 1
ATOM 532 C CA . ALA A 1 73 ? -7.823 9.623 8.045 1.00 85.19 73 ALA A CA 1
ATOM 533 C C . ALA A 1 73 ? -8.665 8.518 8.710 1.00 85.19 73 ALA A C 1
ATOM 535 O O . ALA A 1 73 ? -9.099 8.746 9.837 1.00 85.19 73 ALA A O 1
ATOM 536 N N . PRO A 1 74 ? -8.827 7.303 8.139 1.00 85.06 74 PRO A N 1
ATOM 537 C CA . PRO A 1 74 ? -9.603 6.245 8.795 1.00 85.06 74 PRO A CA 1
ATOM 538 C C . PRO A 1 74 ? -9.045 5.844 10.168 1.00 85.06 74 PRO A C 1
ATOM 540 O O . PRO A 1 74 ? -9.803 5.564 11.092 1.00 85.06 74 PRO A O 1
ATOM 543 N N . THR A 1 75 ? -7.716 5.863 10.324 1.00 85.44 75 THR A N 1
ATOM 544 C CA . THR A 1 75 ? -7.042 5.554 11.596 1.00 85.44 75 THR A CA 1
ATOM 545 C C . THR A 1 75 ? -7.334 6.611 12.646 1.00 85.44 75 THR A C 1
ATOM 547 O O . THR A 1 75 ? -7.676 6.286 13.777 1.00 85.44 75 THR A O 1
ATOM 550 N N . LEU A 1 76 ? -7.205 7.884 12.268 1.00 88.69 76 LEU A N 1
ATOM 551 C CA . LEU A 1 76 ? -7.472 8.997 13.174 1.00 88.69 76 LE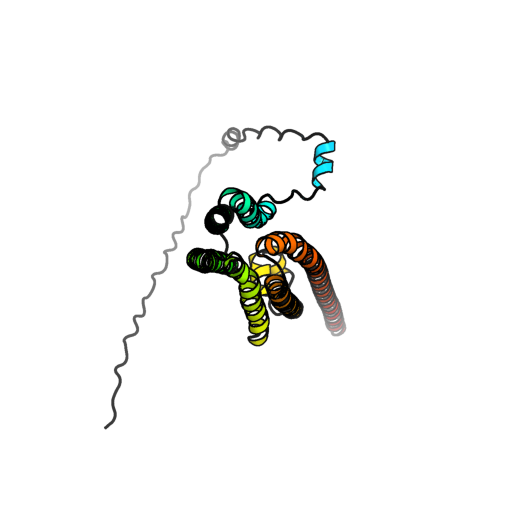U A CA 1
ATOM 552 C C . LEU A 1 76 ? -8.945 9.016 13.579 1.00 88.69 76 LEU A C 1
ATOM 554 O O . LEU A 1 76 ? -9.253 9.192 14.753 1.00 88.69 76 LEU A O 1
ATOM 558 N N . SER A 1 77 ? -9.849 8.754 12.633 1.00 87.81 77 SER A N 1
ATOM 559 C CA . SER A 1 77 ? -11.274 8.614 12.919 1.00 87.81 77 SER A CA 1
ATOM 560 C C . SER A 1 77 ? -11.547 7.477 13.898 1.00 87.81 77 SER A C 1
ATOM 562 O O . SER A 1 77 ? -12.271 7.694 14.862 1.00 87.81 77 SER A O 1
ATOM 564 N N . TYR A 1 78 ? -10.925 6.307 13.727 1.00 89.56 78 TYR A N 1
ATOM 565 C CA . TYR A 1 78 ? -11.044 5.225 14.706 1.00 89.56 78 TYR A CA 1
ATOM 566 C C . TYR A 1 78 ? -10.636 5.693 16.111 1.00 89.56 78 TYR A C 1
ATOM 568 O O . TYR A 1 78 ? -11.407 5.554 17.054 1.00 89.56 78 TYR A O 1
ATOM 576 N N . LEU A 1 79 ? -9.451 6.295 16.251 1.00 90.06 79 LEU A N 1
ATOM 577 C CA . LEU A 1 79 ? -8.923 6.720 17.552 1.00 90.06 79 LEU A CA 1
ATOM 578 C C . LEU A 1 79 ? -9.821 7.759 18.239 1.00 90.06 79 LEU A C 1
ATOM 580 O O . LEU A 1 79 ? -10.120 7.628 19.424 1.00 90.06 79 LEU A O 1
ATOM 584 N N . ILE A 1 80 ? -10.293 8.757 17.487 1.00 90.50 80 ILE A N 1
ATOM 585 C CA . ILE A 1 80 ? -11.156 9.827 18.006 1.00 90.50 80 ILE A CA 1
ATOM 586 C C . ILE A 1 80 ? -12.496 9.259 18.485 1.00 90.50 80 ILE A C 1
ATOM 588 O O . ILE A 1 80 ? -12.944 9.566 19.587 1.00 90.50 80 ILE A O 1
ATOM 592 N N . PHE A 1 81 ? -13.140 8.418 17.676 1.00 90.31 81 PHE A N 1
ATOM 593 C CA . PHE A 1 81 ? -14.459 7.883 18.012 1.00 90.31 81 PHE A CA 1
ATOM 594 C C . PHE A 1 81 ? -14.397 6.784 19.071 1.00 90.31 81 PHE A C 1
ATOM 596 O O . PHE A 1 81 ? -15.344 6.644 19.842 1.00 90.31 81 PHE A O 1
ATOM 603 N N . ASN A 1 82 ? -13.284 6.056 19.172 1.00 89.88 82 ASN A N 1
ATOM 604 C CA . ASN A 1 82 ? -13.082 5.084 20.239 1.00 89.88 82 ASN A CA 1
ATOM 605 C C . ASN A 1 82 ? -13.052 5.757 21.617 1.00 89.88 82 ASN A C 1
ATOM 607 O O . ASN A 1 82 ? -13.665 5.253 22.553 1.00 89.88 82 ASN A O 1
ATOM 611 N N . ALA A 1 83 ? -12.424 6.934 21.715 1.00 84.44 83 ALA A N 1
ATOM 612 C CA . ALA A 1 83 ? -12.346 7.696 22.960 1.00 84.44 83 ALA A CA 1
ATOM 613 C C . ALA A 1 83 ? -13.709 8.224 23.455 1.00 84.44 83 ALA A C 1
ATOM 615 O O . ALA A 1 83 ? -13.860 8.476 24.647 1.00 84.44 83 ALA A O 1
ATOM 616 N N . VAL A 1 84 ? -14.694 8.403 22.563 1.00 89.38 84 VAL A N 1
ATOM 617 C CA . VAL A 1 84 ? -15.984 9.050 22.888 1.00 89.38 84 VAL A CA 1
ATOM 618 C C . VAL A 1 84 ? -17.164 8.073 22.869 1.00 89.38 84 VAL A C 1
ATOM 620 O O . VAL A 1 84 ? -18.060 8.175 23.700 1.00 89.38 84 VAL A O 1
ATOM 623 N N . GLY A 1 85 ? -17.190 7.137 21.918 1.00 82.25 85 GLY A N 1
ATOM 624 C CA . GLY A 1 85 ? -18.334 6.256 21.645 1.00 82.25 85 GLY A CA 1
ATOM 625 C C . GLY A 1 85 ? -18.018 4.760 21.700 1.00 82.25 85 GLY A C 1
ATOM 626 O O . GLY A 1 85 ? -18.867 3.946 21.332 1.00 82.25 85 GLY A O 1
ATOM 627 N N . GLY A 1 86 ? -16.808 4.389 22.127 1.00 88.75 86 GLY A N 1
ATOM 628 C CA . GLY A 1 86 ? -16.350 3.005 22.201 1.00 88.75 86 GLY A CA 1
ATOM 629 C C . GLY A 1 86 ? -16.078 2.356 20.838 1.00 88.75 86 GLY A C 1
ATOM 630 O O . GLY A 1 86 ? -16.202 2.963 19.771 1.00 88.75 86 GLY A O 1
ATOM 631 N N . VAL A 1 87 ? -15.713 1.075 20.882 1.00 88.75 87 VAL A N 1
ATOM 632 C CA . VAL A 1 87 ? -15.160 0.324 19.742 1.00 88.75 87 VAL A CA 1
ATOM 633 C C . VAL A 1 87 ? -16.110 0.272 18.542 1.00 88.75 87 VAL A C 1
ATOM 635 O O . VAL A 1 87 ? -15.691 0.471 17.405 1.00 88.75 87 VAL A O 1
ATOM 638 N N . ARG A 1 88 ? -17.413 0.060 18.760 1.00 91.19 88 ARG A N 1
ATOM 639 C CA . ARG A 1 88 ? -18.383 -0.033 17.653 1.00 91.19 88 ARG A CA 1
ATOM 640 C C . ARG A 1 88 ? -18.545 1.294 16.909 1.00 91.19 88 ARG A C 1
ATOM 642 O O . ARG A 1 88 ? -18.570 1.301 15.679 1.00 91.19 88 ARG A O 1
ATOM 649 N N . ALA A 1 89 ? -18.603 2.414 17.633 1.00 89.19 89 ALA A N 1
ATOM 650 C CA . ALA A 1 89 ? -18.648 3.740 17.018 1.00 89.19 89 ALA A CA 1
ATOM 651 C C . ALA A 1 89 ? -17.351 4.036 16.248 1.00 89.19 89 ALA A C 1
ATOM 653 O O . ALA A 1 89 ? -17.401 4.568 15.139 1.00 89.19 89 ALA A O 1
ATOM 654 N N . ALA A 1 90 ? -16.205 3.623 16.800 1.00 89.19 90 ALA A N 1
ATOM 655 C CA . ALA A 1 90 ? -14.899 3.750 16.162 1.00 89.19 90 ALA A CA 1
ATOM 656 C C . ALA A 1 90 ? -14.812 3.005 14.826 1.00 89.19 90 ALA A C 1
ATOM 658 O O . ALA A 1 90 ? -14.405 3.588 13.820 1.00 89.19 90 ALA A O 1
ATOM 659 N N . ILE A 1 91 ? -15.236 1.737 14.800 1.00 90.62 91 ILE A N 1
ATOM 660 C CA . ILE A 1 91 ? -15.238 0.913 13.586 1.00 90.62 91 ILE A CA 1
ATOM 661 C C . ILE A 1 91 ? -16.171 1.523 12.538 1.00 90.62 91 ILE A C 1
ATOM 663 O O . ILE A 1 91 ? -15.760 1.718 11.395 1.00 90.62 91 ILE A O 1
ATOM 667 N N . ALA A 1 92 ? -17.401 1.886 12.919 1.00 92.19 92 ALA A N 1
ATOM 668 C CA . ALA A 1 92 ? -18.357 2.500 11.999 1.00 92.19 92 ALA A CA 1
ATOM 669 C C . ALA A 1 92 ? -17.801 3.792 11.375 1.00 92.19 92 ALA A C 1
ATOM 671 O O . ALA A 1 92 ? -17.844 3.956 10.153 1.00 92.19 92 ALA A O 1
ATOM 672 N N . ALA A 1 93 ? -17.215 4.677 12.188 1.00 90.81 93 ALA A N 1
ATOM 673 C CA . ALA A 1 93 ? -16.604 5.912 11.708 1.00 90.81 93 ALA A CA 1
ATOM 674 C C . ALA A 1 93 ? -15.431 5.639 10.753 1.00 90.81 93 ALA A C 1
ATOM 676 O O . ALA A 1 93 ? -15.362 6.232 9.676 1.00 90.81 93 ALA A O 1
ATOM 677 N N . ALA A 1 94 ? -14.539 4.708 11.100 1.00 90.12 94 ALA A N 1
ATOM 678 C CA . ALA A 1 94 ? -13.393 4.347 10.270 1.00 90.12 94 ALA A CA 1
ATOM 679 C C . ALA A 1 94 ? -13.814 3.754 8.915 1.00 90.12 94 ALA A C 1
ATOM 681 O O . ALA A 1 94 ? -13.244 4.098 7.876 1.00 90.12 94 ALA A O 1
ATOM 682 N N . VAL A 1 95 ? -14.852 2.911 8.901 1.00 93.25 95 VAL A N 1
ATOM 683 C CA . VAL A 1 95 ? -15.416 2.342 7.671 1.00 93.25 95 VAL A CA 1
ATOM 684 C C . VAL A 1 95 ? -15.998 3.441 6.787 1.00 93.25 95 VAL A C 1
ATOM 686 O O . VAL A 1 95 ? -15.636 3.518 5.612 1.00 93.25 95 VAL A O 1
ATOM 689 N N . VAL A 1 96 ? -16.840 4.317 7.347 1.00 95.19 96 VAL A N 1
ATOM 690 C CA . VAL A 1 96 ? -17.449 5.439 6.613 1.00 95.19 96 VAL A CA 1
ATOM 691 C C . VAL A 1 96 ? -16.371 6.340 6.019 1.00 95.19 96 VAL A C 1
ATOM 693 O O . VAL A 1 96 ? -16.405 6.635 4.824 1.00 95.19 96 VAL A O 1
ATOM 696 N N . VAL A 1 97 ? -15.373 6.725 6.814 1.00 92.25 97 VAL A N 1
ATOM 697 C CA . VAL A 1 97 ? -14.271 7.578 6.353 1.00 92.25 97 VAL A CA 1
ATOM 698 C C . VAL A 1 97 ? -13.453 6.882 5.270 1.00 92.25 97 VAL A C 1
ATOM 700 O O . VAL A 1 97 ? -13.164 7.501 4.249 1.00 92.25 97 VAL A O 1
ATOM 703 N N . GLY A 1 98 ? -13.152 5.589 5.413 1.00 88.44 98 GLY A N 1
ATOM 704 C CA . GLY A 1 98 ? -12.471 4.812 4.374 1.00 88.44 98 GLY A CA 1
ATOM 705 C C . GLY A 1 98 ? -13.241 4.770 3.049 1.00 88.44 98 GLY A C 1
ATOM 706 O O . GLY A 1 98 ? -12.647 4.931 1.982 1.00 88.44 98 GLY A O 1
ATOM 707 N N . VAL A 1 99 ? -14.570 4.625 3.096 1.00 92.94 99 VAL A N 1
ATOM 708 C CA . VAL A 1 99 ? -15.424 4.672 1.897 1.00 92.94 99 VAL A CA 1
ATOM 709 C C . VAL A 1 99 ? -15.427 6.069 1.274 1.00 92.94 99 VAL A C 1
ATOM 711 O O . VAL A 1 99 ? -15.280 6.190 0.058 1.00 92.94 99 VAL A O 1
ATOM 714 N N . VAL A 1 100 ? -15.545 7.132 2.074 1.00 92.31 100 VAL A N 1
ATOM 715 C CA . VAL A 1 100 ? -15.495 8.518 1.576 1.00 92.31 100 VAL A CA 1
ATOM 716 C C . VAL A 1 100 ? -14.151 8.810 0.910 1.00 92.31 100 VAL A C 1
ATOM 718 O O . VAL A 1 100 ? -14.128 9.320 -0.209 1.00 92.31 100 VAL A O 1
ATOM 721 N N . VAL A 1 101 ? -13.042 8.425 1.546 1.00 87.44 101 VAL A N 1
ATOM 722 C CA . VAL A 1 101 ? -11.681 8.539 0.996 1.00 87.44 101 VAL A CA 1
ATOM 723 C C . VAL A 1 101 ? -11.589 7.854 -0.363 1.00 87.44 101 VAL A C 1
ATOM 725 O O . VAL A 1 101 ? -11.096 8.455 -1.318 1.00 87.44 101 VAL A O 1
ATOM 728 N N . TYR A 1 102 ? -12.123 6.640 -0.489 1.00 87.75 102 TYR A N 1
ATOM 729 C CA . TYR A 1 102 ? -12.178 5.942 -1.769 1.00 87.75 102 TYR A CA 1
ATOM 730 C C . TYR A 1 102 ? -13.006 6.687 -2.819 1.00 87.75 102 TYR A C 1
ATOM 732 O O . TYR A 1 102 ? -12.562 6.829 -3.957 1.00 87.75 102 TYR A O 1
ATOM 740 N N . LEU A 1 103 ? -14.198 7.176 -2.469 1.00 89.69 103 LEU A N 1
ATOM 741 C CA . LEU A 1 103 ? -15.061 7.896 -3.411 1.00 89.69 103 LEU A CA 1
ATOM 742 C C . LEU A 1 103 ? -14.405 9.192 -3.902 1.00 89.69 103 LEU A C 1
ATOM 744 O O . LEU A 1 103 ? -14.497 9.520 -5.087 1.00 89.69 103 LEU A O 1
ATOM 748 N N . VAL A 1 104 ? -13.711 9.900 -3.009 1.00 87.88 104 VAL A N 1
ATOM 749 C CA . VAL A 1 104 ? -12.925 11.092 -3.342 1.00 87.88 104 VAL A CA 1
ATOM 750 C C . VAL A 1 104 ? -11.762 10.718 -4.259 1.00 87.88 104 VAL A C 1
ATOM 752 O O . VAL A 1 104 ? -11.637 11.298 -5.336 1.00 87.88 104 VAL A O 1
ATOM 755 N N . GLN A 1 105 ? -10.963 9.705 -3.909 1.00 82.44 105 GLN A N 1
ATOM 756 C CA . GLN A 1 105 ? -9.847 9.249 -4.748 1.00 82.44 105 GLN A CA 1
ATOM 757 C C . GLN A 1 105 ? -10.311 8.797 -6.135 1.00 82.44 105 GLN A C 1
ATOM 759 O O . GLN A 1 105 ? -9.696 9.164 -7.135 1.00 82.44 105 GLN A O 1
ATOM 764 N N . ARG A 1 106 ? -11.426 8.064 -6.209 1.00 83.94 106 ARG A N 1
ATOM 765 C CA . ARG A 1 106 ? -12.029 7.608 -7.466 1.00 83.94 106 ARG A CA 1
ATOM 766 C C . ARG A 1 106 ? -12.473 8.769 -8.355 1.00 83.94 106 ARG A C 1
ATOM 768 O O . ARG A 1 106 ? -12.402 8.647 -9.575 1.00 83.94 106 ARG A O 1
ATOM 775 N N . ARG A 1 107 ? -12.954 9.872 -7.772 1.00 83.44 107 ARG A N 1
ATOM 776 C CA . ARG A 1 107 ? -13.324 11.081 -8.526 1.00 83.44 107 ARG A CA 1
ATOM 777 C C . ARG A 1 107 ? -12.106 11.869 -8.993 1.00 83.44 107 ARG A C 1
ATOM 779 O O . ARG A 1 107 ? -12.093 12.319 -10.131 1.00 83.44 107 ARG A O 1
ATOM 786 N N . LEU A 1 108 ? -11.107 12.037 -8.127 1.00 79.75 108 LEU A N 1
ATOM 787 C CA . LEU A 1 108 ? -9.916 12.841 -8.421 1.00 79.75 108 LEU A CA 1
ATOM 788 C C . LEU A 1 108 ? -8.983 12.166 -9.425 1.00 79.75 108 LEU A C 1
ATOM 790 O O . LEU A 1 108 ? -8.317 12.840 -10.205 1.00 79.75 108 LEU A O 1
ATOM 794 N N . ARG A 1 109 ? -8.926 10.835 -9.411 1.00 70.44 109 ARG A N 1
ATOM 795 C CA . ARG A 1 109 ? -8.166 10.052 -10.376 1.00 70.44 109 ARG A CA 1
ATOM 796 C C . ARG A 1 109 ? -9.098 8.995 -10.951 1.00 70.44 109 ARG A C 1
ATOM 798 O O . ARG A 1 109 ? -9.294 7.972 -10.295 1.00 70.44 109 ARG A O 1
ATOM 805 N N . PRO A 1 110 ? -9.685 9.198 -12.143 1.00 67.00 110 PRO A N 1
ATOM 806 C CA . PRO A 1 110 ? -10.274 8.096 -12.890 1.00 67.00 110 PRO A CA 1
ATOM 807 C C . PRO A 1 110 ? -9.150 7.099 -13.211 1.00 67.00 110 PRO A C 1
ATOM 809 O O . PRO A 1 110 ? -8.431 7.228 -14.196 1.00 67.00 110 PRO A O 1
ATOM 812 N N . GLN A 1 111 ? -8.931 6.166 -12.283 1.00 63.19 111 GLN A N 1
ATOM 813 C CA . GLN A 1 111 ? -7.827 5.216 -12.310 1.00 63.19 111 GLN A CA 1
ATOM 814 C C . GLN A 1 111 ? -8.011 4.222 -13.459 1.00 63.19 111 GLN A C 1
ATOM 816 O O . GLN A 1 111 ? -9.129 3.786 -13.765 1.00 63.19 111 GLN A O 1
ATOM 821 N N . ILE A 1 112 ? -6.882 3.833 -14.040 1.00 64.88 112 ILE A N 1
ATOM 822 C CA . ILE A 1 112 ? -6.762 2.793 -15.058 1.00 64.88 112 ILE A CA 1
ATOM 823 C C . ILE A 1 112 ? -6.920 1.407 -14.371 1.00 64.88 112 ILE A C 1
ATOM 825 O O . ILE A 1 112 ? -7.045 1.297 -13.144 1.00 64.88 112 ILE A O 1
ATOM 829 N N . THR A 1 113 ? -7.071 0.348 -15.168 1.00 76.25 113 THR A N 1
ATOM 830 C CA . THR A 1 113 ? -7.645 -0.951 -14.790 1.00 76.25 113 THR A CA 1
ATOM 831 C C . THR A 1 113 ? -7.033 -1.603 -13.545 1.00 76.25 113 THR A C 1
ATOM 833 O O . THR A 1 113 ? -7.803 -2.040 -12.688 1.00 76.25 113 THR A O 1
ATOM 836 N N . VAL A 1 114 ? -5.704 -1.689 -13.401 1.00 79.00 114 VAL A N 1
ATOM 837 C CA . VAL A 1 114 ? -5.087 -2.456 -12.297 1.00 79.00 114 VAL A CA 1
ATOM 838 C C . VAL A 1 114 ? -5.227 -1.713 -10.973 1.00 79.00 114 VAL A C 1
ATOM 840 O O . VAL A 1 114 ? -5.699 -2.285 -9.989 1.00 79.00 114 VAL A O 1
ATOM 843 N N . VAL A 1 115 ? -4.896 -0.420 -10.953 1.00 77.81 115 VAL A N 1
ATOM 844 C CA . VAL A 1 115 ? -4.999 0.406 -9.738 1.00 77.81 115 VAL A CA 1
ATOM 845 C C . VAL A 1 115 ? -6.451 0.492 -9.266 1.00 77.81 115 VAL A C 1
ATOM 847 O O . VAL A 1 115 ? -6.729 0.435 -8.067 1.00 77.81 115 VAL A O 1
ATOM 850 N N . ARG A 1 116 ? -7.401 0.537 -10.208 1.00 83.81 116 ARG A N 1
ATOM 851 C CA . ARG A 1 116 ? -8.832 0.493 -9.901 1.00 83.81 116 ARG A CA 1
ATOM 852 C C . ARG A 1 116 ? -9.229 -0.794 -9.176 1.00 83.81 116 ARG A C 1
ATOM 854 O O . ARG A 1 116 ? -9.975 -0.716 -8.203 1.00 83.81 116 ARG A O 1
ATOM 861 N N . TRP A 1 117 ? -8.740 -1.956 -9.615 1.00 85.06 117 TRP A N 1
ATOM 862 C CA . TRP A 1 117 ? -9.021 -3.228 -8.940 1.00 85.06 117 TRP A CA 1
ATOM 863 C C . TRP A 1 117 ? -8.418 -3.286 -7.535 1.00 85.06 117 TRP A C 1
ATOM 865 O O . TRP A 1 117 ? -9.112 -3.716 -6.617 1.00 85.06 117 TRP A O 1
ATOM 875 N N . LEU A 1 118 ? -7.194 -2.781 -7.335 1.00 84.12 118 LEU A N 1
ATOM 876 C CA . LEU A 1 118 ? -6.587 -2.679 -6.000 1.00 84.12 118 LEU A CA 1
ATOM 877 C C . LEU A 1 118 ? -7.413 -1.786 -5.062 1.00 84.12 118 LEU A C 1
ATOM 879 O O . LEU A 1 118 ? -7.628 -2.135 -3.902 1.00 84.12 118 LEU A O 1
ATOM 883 N N . MET A 1 119 ? -7.915 -0.651 -5.558 1.00 84.06 119 MET A N 1
ATOM 884 C CA . MET A 1 119 ? -8.774 0.230 -4.763 1.00 84.06 119 MET A CA 1
ATOM 885 C C . MET A 1 119 ? -10.107 -0.432 -4.400 1.00 84.06 119 MET A C 1
ATOM 887 O O . MET A 1 119 ? -10.539 -0.350 -3.253 1.00 84.06 119 MET A O 1
ATOM 891 N N . VAL A 1 120 ? -10.757 -1.100 -5.359 1.00 89.56 120 VAL A N 1
ATOM 892 C CA . VAL A 1 120 ? -12.013 -1.831 -5.112 1.00 89.56 120 VAL A CA 1
ATOM 893 C C . VAL A 1 120 ? -11.796 -2.944 -4.090 1.00 89.56 120 VAL A C 1
ATOM 895 O O . VAL A 1 120 ? -12.575 -3.056 -3.147 1.00 89.56 120 VAL A O 1
ATOM 898 N N . PHE A 1 121 ? -10.717 -3.715 -4.237 1.00 90.38 121 PHE A N 1
ATOM 899 C CA . PHE A 1 121 ? -10.313 -4.743 -3.283 1.00 90.38 121 PHE A CA 1
ATOM 900 C C . PHE A 1 121 ? -10.137 -4.160 -1.874 1.00 90.38 121 PHE A C 1
ATOM 902 O O . PHE A 1 121 ? -10.740 -4.653 -0.923 1.00 90.38 121 PHE A O 1
ATOM 909 N N . SER A 1 122 ? -9.396 -3.054 -1.750 1.00 87.50 122 SER A N 1
ATOM 910 C CA . SER A 1 122 ? -9.159 -2.389 -0.465 1.00 87.50 122 SER A CA 1
ATOM 911 C C . SER A 1 122 ? -10.460 -1.945 0.212 1.00 87.50 122 SER A C 1
ATOM 913 O O . SER A 1 122 ? -10.637 -2.146 1.412 1.00 87.50 122 SER A O 1
ATOM 915 N N . VAL A 1 123 ? -11.415 -1.386 -0.535 1.00 91.31 123 VAL A N 1
ATOM 916 C CA . VAL A 1 123 ? -12.711 -0.996 0.042 1.00 91.31 123 VAL A CA 1
ATOM 917 C C . VAL A 1 123 ? -13.563 -2.198 0.412 1.00 91.31 123 VAL A C 1
ATOM 919 O O . VAL A 1 123 ? -14.191 -2.180 1.468 1.00 91.31 123 VAL A O 1
ATOM 922 N N . ALA A 1 124 ? -13.581 -3.240 -0.418 1.00 93.56 124 ALA A N 1
ATOM 923 C CA . ALA A 1 124 ? -14.322 -4.458 -0.118 1.00 93.56 124 ALA A CA 1
ATOM 924 C C . ALA A 1 124 ? -13.837 -5.084 1.199 1.00 93.56 124 ALA A C 1
ATOM 926 O O . ALA A 1 124 ? -14.653 -5.397 2.063 1.00 93.56 124 ALA A O 1
ATOM 927 N N . PHE A 1 125 ? -12.518 -5.167 1.398 1.00 93.12 125 PHE A N 1
ATOM 928 C CA . PHE A 1 125 ? -11.927 -5.639 2.651 1.00 93.12 125 PHE A CA 1
ATOM 929 C C . PHE A 1 125 ? -12.211 -4.684 3.813 1.00 93.12 125 PHE A C 1
ATOM 931 O O . PHE A 1 125 ? -12.568 -5.141 4.895 1.00 93.12 125 PHE A O 1
ATOM 938 N N . ASN A 1 126 ? -12.146 -3.365 3.592 1.00 92.62 126 ASN A N 1
ATOM 939 C CA . ASN A 1 126 ? -12.511 -2.379 4.615 1.00 92.62 126 ASN A CA 1
ATOM 940 C C . ASN A 1 126 ? -13.921 -2.603 5.158 1.00 92.62 126 ASN A C 1
ATOM 942 O O . ASN A 1 126 ? -14.133 -2.616 6.366 1.00 92.62 126 ASN A O 1
ATOM 946 N N . VAL A 1 127 ? -14.883 -2.757 4.251 1.00 94.62 127 VAL A N 1
ATOM 947 C CA . VAL A 1 127 ? -16.289 -2.932 4.602 1.00 94.62 127 VAL A CA 1
ATOM 948 C C . VAL A 1 127 ? -16.517 -4.317 5.202 1.00 94.62 127 VAL A C 1
ATOM 950 O O . VAL A 1 127 ? -17.184 -4.413 6.224 1.00 94.62 127 VAL A O 1
ATOM 953 N N . GLY A 1 128 ? -15.926 -5.372 4.635 1.00 94.81 128 GLY A N 1
ATOM 954 C CA . GLY A 1 128 ? -16.063 -6.742 5.138 1.00 94.81 128 GLY A CA 1
ATOM 955 C C . GLY A 1 128 ? -15.561 -6.903 6.575 1.00 94.81 128 GLY A C 1
ATOM 956 O O . GLY A 1 128 ? -16.315 -7.336 7.444 1.00 94.81 128 GLY A O 1
ATOM 957 N N . PHE A 1 129 ? -14.323 -6.480 6.852 1.00 93.44 129 PHE A N 1
ATOM 958 C CA . PHE A 1 129 ? -13.765 -6.502 8.211 1.00 93.44 129 PHE A CA 1
ATOM 959 C C . PHE A 1 129 ? -14.423 -5.480 9.135 1.00 93.44 129 PHE A C 1
ATOM 961 O O . PHE A 1 129 ? -14.526 -5.717 10.335 1.00 93.44 129 PHE A O 1
ATOM 968 N N . GLY A 1 130 ? -14.912 -4.367 8.588 1.00 92.19 130 GLY A N 1
ATOM 969 C CA . GLY A 1 130 ? -15.747 -3.415 9.310 1.00 92.19 130 GLY A CA 1
ATOM 970 C C . GLY A 1 130 ? -17.025 -4.053 9.845 1.00 92.19 130 GLY A C 1
ATOM 971 O O . GLY A 1 130 ? -17.311 -3.959 11.033 1.00 92.19 130 GLY A O 1
ATOM 972 N N . ILE A 1 131 ? -17.770 -4.749 8.985 1.00 94.38 131 ILE A N 1
ATOM 973 C CA . ILE A 1 131 ? -18.994 -5.464 9.364 1.00 94.38 131 ILE A CA 1
ATOM 974 C C . ILE A 1 131 ? -18.674 -6.562 10.379 1.00 94.38 131 ILE A C 1
ATOM 976 O O . ILE A 1 131 ? -19.347 -6.643 11.404 1.00 94.38 131 ILE A O 1
ATOM 980 N N . TRP A 1 132 ? -17.631 -7.361 10.138 1.00 93.94 132 TRP A N 1
ATOM 981 C CA . TRP A 1 132 ? -17.219 -8.403 11.079 1.00 93.94 132 TRP A CA 1
ATOM 982 C C . TRP A 1 132 ? -16.876 -7.807 12.449 1.00 93.94 132 TRP A C 1
ATOM 984 O O . TRP A 1 132 ? -17.428 -8.227 13.463 1.00 93.94 132 TRP A O 1
ATOM 994 N N . GLY A 1 133 ? -16.027 -6.778 12.490 1.00 91.44 133 GLY A N 1
ATOM 995 C CA . GLY A 1 133 ? -15.650 -6.108 13.733 1.00 91.44 133 GLY A CA 1
ATOM 996 C C . GLY A 1 133 ? -16.842 -5.481 14.465 1.00 91.44 133 GLY A C 1
ATOM 997 O O . GLY A 1 133 ? -16.865 -5.471 15.692 1.00 91.44 133 GLY A O 1
ATOM 998 N N . LEU A 1 134 ? -17.863 -5.002 13.746 1.00 92.69 134 LEU A N 1
ATOM 999 C CA . LEU A 1 134 ? -19.098 -4.493 14.355 1.00 92.69 134 LEU A CA 1
ATOM 1000 C C . LEU A 1 134 ? -19.940 -5.597 15.004 1.00 92.69 134 LEU A C 1
ATOM 1002 O O . LEU A 1 134 ? -20.474 -5.374 16.095 1.00 92.69 134 LEU A O 1
ATOM 1006 N N . ILE A 1 135 ? -20.048 -6.759 14.349 1.00 94.62 135 ILE A N 1
ATOM 1007 C CA . ILE A 1 135 ? -20.758 -7.934 14.873 1.00 94.62 135 ILE A CA 1
ATOM 1008 C C . ILE A 1 135 ? -20.081 -8.401 16.163 1.00 94.62 135 ILE A C 1
ATOM 1010 O O . ILE A 1 135 ? -20.739 -8.478 17.201 1.00 94.62 135 ILE A O 1
ATOM 1014 N N . GLU A 1 136 ? -18.764 -8.611 16.116 1.00 92.88 136 GLU A N 1
ATOM 1015 C CA . GLU A 1 136 ? -17.995 -9.099 17.264 1.00 92.88 136 GLU A CA 1
ATOM 1016 C C . GLU A 1 136 ? -17.868 -8.042 18.372 1.00 92.88 136 GLU A C 1
ATOM 1018 O O . GLU A 1 136 ? -17.780 -8.357 19.554 1.00 92.88 136 GLU A O 1
ATOM 1023 N N . GLY A 1 137 ? -17.884 -6.758 18.000 1.00 89.50 137 GLY A N 1
ATOM 1024 C CA . GLY A 1 137 ? -17.609 -5.652 18.914 1.00 89.50 137 GLY A CA 1
ATOM 1025 C C . GLY A 1 137 ? -16.138 -5.546 19.324 1.00 89.50 137 GLY A C 1
ATOM 1026 O O . GLY A 1 137 ? -15.845 -4.870 20.308 1.00 89.50 137 GLY A O 1
ATOM 1027 N N . ASP A 1 138 ? -15.226 -6.178 18.580 1.00 89.38 138 ASP A N 1
ATOM 1028 C CA . ASP A 1 138 ? -13.791 -6.204 18.867 1.00 89.38 138 ASP A CA 1
ATOM 1029 C C . ASP A 1 138 ? -12.985 -5.447 17.797 1.00 89.38 138 ASP A C 1
ATOM 1031 O O . ASP A 1 138 ? -13.013 -5.752 16.600 1.00 89.38 138 ASP A O 1
ATOM 1035 N N . GLY A 1 139 ? -12.212 -4.459 18.251 1.00 86.88 139 GLY A N 1
ATOM 1036 C CA . GLY A 1 139 ? -11.320 -3.670 17.412 1.00 86.88 139 GLY A CA 1
ATOM 1037 C C . GLY A 1 139 ? -10.162 -4.486 16.841 1.00 86.88 139 GLY A C 1
ATOM 1038 O O . GLY A 1 139 ? -9.670 -4.159 15.761 1.00 86.88 139 GLY A O 1
ATOM 1039 N N . LYS A 1 140 ? -9.738 -5.572 17.505 1.00 92.38 140 LYS A N 1
ATOM 1040 C CA . LYS A 1 140 ? -8.701 -6.462 16.966 1.00 92.38 140 LYS A CA 1
ATOM 1041 C C . LYS A 1 140 ? -9.166 -7.134 15.684 1.00 92.38 140 LYS A C 1
ATOM 1043 O O . LYS A 1 140 ? -8.393 -7.229 14.737 1.00 92.38 140 LYS A O 1
ATOM 1048 N N . VAL A 1 141 ? -10.433 -7.535 15.616 1.00 92.88 141 VAL A N 1
ATOM 1049 C CA . VAL A 1 141 ? -10.996 -8.163 14.418 1.00 92.88 141 VAL A CA 1
ATOM 1050 C C . VAL A 1 141 ? -11.056 -7.180 13.254 1.00 92.88 141 VAL A C 1
ATOM 1052 O O . VAL A 1 141 ? -10.689 -7.532 12.135 1.00 92.88 141 VAL A O 1
ATOM 1055 N N . TYR A 1 142 ? -11.421 -5.923 13.515 1.00 90.50 142 TYR A N 1
ATOM 1056 C CA . TYR A 1 142 ? -11.344 -4.873 12.500 1.00 90.50 142 TYR A CA 1
ATOM 1057 C C . TYR A 1 142 ? -9.907 -4.678 11.985 1.00 90.50 142 TYR A C 1
ATOM 1059 O O . TYR A 1 142 ? -9.678 -4.620 10.775 1.00 90.50 142 TYR A O 1
ATOM 1067 N N . TRP A 1 143 ? -8.926 -4.637 12.892 1.00 92.31 143 TRP A N 1
ATOM 1068 C CA . TRP A 1 143 ? -7.517 -4.458 12.534 1.00 92.31 143 TRP A CA 1
ATOM 1069 C C . TRP A 1 143 ? -6.832 -5.702 11.970 1.00 92.31 143 TRP A C 1
ATOM 1071 O O . TRP A 1 143 ? -5.796 -5.565 11.319 1.00 92.31 143 TRP A O 1
ATOM 1081 N N . ALA A 1 144 ? -7.415 -6.893 12.130 1.00 92.94 144 ALA A N 1
ATOM 1082 C CA . ALA A 1 144 ? -6.908 -8.125 11.526 1.00 92.94 144 ALA A CA 1
ATOM 1083 C C . ALA A 1 144 ? -6.811 -8.017 9.998 1.00 92.94 144 ALA A C 1
ATOM 1085 O O . ALA A 1 144 ? -5.928 -8.606 9.370 1.00 92.94 144 ALA A O 1
ATOM 1086 N N . ARG A 1 145 ? -7.659 -7.166 9.413 1.00 92.94 145 ARG A N 1
ATOM 1087 C CA . ARG A 1 145 ? -7.574 -6.747 8.020 1.00 92.94 145 ARG A CA 1
ATOM 1088 C C . ARG A 1 145 ? -6.147 -6.403 7.592 1.00 92.94 145 ARG A C 1
ATOM 1090 O O . ARG A 1 145 ? -5.727 -6.833 6.526 1.00 92.94 145 ARG A O 1
ATOM 1097 N N . ASP A 1 146 ? -5.401 -5.649 8.398 1.00 90.56 146 ASP A N 1
ATOM 1098 C CA . ASP A 1 146 ? -4.094 -5.125 7.998 1.00 90.56 146 ASP A CA 1
ATOM 1099 C C . ASP A 1 146 ? -3.110 -6.238 7.629 1.00 90.56 146 ASP A C 1
ATOM 1101 O O . ASP A 1 146 ? -2.393 -6.118 6.637 1.00 90.56 146 ASP A O 1
ATOM 1105 N N . PHE A 1 147 ? -3.032 -7.307 8.429 1.00 93.81 147 PHE A N 1
ATOM 1106 C CA . PHE A 1 147 ? -2.113 -8.407 8.143 1.00 93.81 147 PHE A CA 1
ATOM 1107 C C . PHE A 1 147 ? -2.644 -9.316 7.032 1.00 93.81 147 PHE A C 1
ATOM 1109 O O . PHE A 1 147 ? -1.852 -9.812 6.232 1.00 93.81 147 PHE A O 1
ATOM 1116 N N . ILE A 1 148 ? -3.964 -9.484 6.933 1.00 95.31 148 ILE A N 1
ATOM 1117 C CA . ILE A 1 148 ? -4.605 -10.276 5.878 1.00 95.31 148 ILE A CA 1
ATOM 1118 C C . ILE A 1 148 ? -4.397 -9.614 4.513 1.00 95.31 148 ILE A C 1
ATOM 1120 O O . ILE A 1 148 ? -3.960 -10.287 3.580 1.00 95.31 148 ILE A O 1
ATOM 1124 N N . ASP A 1 149 ? -4.597 -8.296 4.413 1.00 92.75 149 ASP A N 1
ATOM 1125 C CA . ASP A 1 149 ? -4.312 -7.509 3.208 1.00 92.75 149 ASP A CA 1
ATOM 1126 C C . ASP A 1 149 ? -2.850 -7.705 2.780 1.00 92.75 149 ASP A C 1
ATOM 1128 O O . ASP A 1 149 ? -2.571 -7.892 1.595 1.00 92.75 149 ASP A O 1
ATOM 1132 N N . ASN A 1 150 ? -1.909 -7.752 3.731 1.00 94.06 150 ASN A N 1
ATOM 1133 C CA . ASN A 1 150 ? -0.508 -8.018 3.411 1.00 94.06 150 ASN A CA 1
ATOM 1134 C C . ASN A 1 150 ? -0.268 -9.442 2.913 1.00 94.06 150 ASN A C 1
ATOM 1136 O O . ASN A 1 150 ? 0.453 -9.621 1.939 1.00 94.06 150 ASN A O 1
ATOM 1140 N N . PHE A 1 151 ? -0.837 -10.471 3.539 1.00 96.25 151 PHE A N 1
ATOM 1141 C CA . PHE A 1 151 ? -0.632 -11.836 3.050 1.00 96.25 151 PHE A CA 1
ATOM 1142 C C . PHE A 1 151 ? -1.229 -12.033 1.659 1.00 96.25 151 PHE A C 1
ATOM 1144 O O . PHE A 1 151 ? -0.590 -12.646 0.804 1.00 96.25 151 PHE A O 1
ATOM 1151 N N . VAL A 1 152 ? -2.405 -11.456 1.400 1.00 95.88 152 VAL A N 1
ATOM 1152 C CA . VAL A 1 152 ? -3.025 -11.496 0.074 1.00 95.88 152 VAL A CA 1
ATOM 1153 C C . VAL A 1 152 ? -2.173 -10.734 -0.940 1.00 95.88 152 VAL A C 1
ATOM 1155 O O . VAL A 1 152 ? -1.808 -11.301 -1.967 1.00 95.88 152 VAL A O 1
ATOM 1158 N N . LEU A 1 153 ? -1.801 -9.480 -0.665 1.00 94.19 153 LEU A N 1
ATOM 1159 C CA . LEU A 1 153 ? -1.014 -8.669 -1.600 1.00 94.19 153 LEU A CA 1
ATOM 1160 C C . LEU A 1 153 ? 0.400 -9.222 -1.802 1.00 94.19 153 LEU A C 1
ATOM 1162 O O . LEU A 1 153 ? 0.853 -9.340 -2.937 1.00 94.19 153 LEU A O 1
ATOM 1166 N N . GLY A 1 154 ? 1.084 -9.606 -0.727 1.00 95.69 154 GLY A N 1
ATOM 1167 C CA . GLY A 1 154 ? 2.403 -10.231 -0.780 1.00 95.69 154 GLY A CA 1
ATOM 1168 C C . GLY A 1 154 ? 2.364 -11.547 -1.554 1.00 95.69 154 GLY A C 1
ATOM 1169 O O . GLY A 1 154 ? 3.180 -11.757 -2.451 1.00 95.69 154 GLY A O 1
ATOM 1170 N N . GLY A 1 155 ? 1.359 -12.387 -1.292 1.00 96.62 155 GLY A N 1
ATOM 1171 C CA . GLY A 1 155 ? 1.114 -13.618 -2.039 1.00 96.62 155 GLY A CA 1
ATOM 1172 C C . GLY A 1 155 ? 0.872 -13.362 -3.526 1.00 96.62 155 GLY A C 1
ATOM 1173 O O . GLY A 1 155 ? 1.496 -14.006 -4.362 1.00 96.62 155 GLY A O 1
ATOM 1174 N N . VAL A 1 156 ? 0.040 -12.376 -3.872 1.00 95.31 156 VAL A N 1
ATOM 1175 C CA . VAL A 1 156 ? -0.224 -11.972 -5.264 1.00 95.31 156 VAL A CA 1
ATOM 1176 C C . VAL A 1 156 ? 1.050 -11.487 -5.960 1.00 95.31 156 VAL A C 1
ATOM 1178 O O . VAL A 1 156 ? 1.307 -11.878 -7.099 1.00 95.31 156 VAL A O 1
ATOM 1181 N N . PHE A 1 157 ? 1.884 -10.688 -5.288 1.00 95.56 157 PHE A N 1
ATOM 1182 C CA . PHE A 1 157 ? 3.165 -10.237 -5.836 1.00 95.56 157 PHE A CA 1
ATOM 1183 C C . PHE A 1 157 ? 4.089 -11.421 -6.127 1.00 95.56 157 PHE A C 1
ATOM 1185 O O . PHE A 1 157 ? 4.577 -11.558 -7.251 1.00 95.56 157 PHE A O 1
ATOM 1192 N N . LEU A 1 158 ? 4.287 -12.309 -5.154 1.00 96.75 158 LEU A N 1
ATOM 1193 C CA . LEU A 1 158 ? 5.165 -13.469 -5.311 1.00 96.75 158 LEU A CA 1
ATOM 1194 C C . LEU A 1 158 ? 4.631 -14.448 -6.366 1.00 96.75 158 LEU A C 1
ATOM 1196 O O . LEU A 1 158 ? 5.383 -14.890 -7.233 1.00 96.75 158 LEU A O 1
ATOM 1200 N N . LEU A 1 159 ? 3.325 -14.718 -6.367 1.00 96.56 159 LEU A N 1
ATOM 1201 C CA . LEU A 1 159 ? 2.685 -15.579 -7.359 1.00 96.56 159 LEU A CA 1
ATOM 1202 C C . LEU A 1 159 ? 2.797 -14.997 -8.772 1.00 96.56 159 LEU A C 1
ATOM 1204 O O . LEU A 1 159 ? 3.003 -15.739 -9.728 1.00 96.56 159 LEU A O 1
ATOM 1208 N N . SER A 1 160 ? 2.736 -13.671 -8.921 1.00 95.31 160 SER A N 1
ATOM 1209 C CA . SER A 1 160 ? 2.893 -13.030 -10.230 1.00 95.31 160 SER A CA 1
ATOM 1210 C C . SER A 1 160 ? 4.267 -13.278 -10.855 1.00 95.31 160 SER A C 1
ATOM 1212 O O . SER A 1 160 ? 4.381 -13.439 -12.071 1.00 95.31 160 SER A O 1
ATOM 1214 N N . VAL A 1 161 ? 5.304 -13.390 -10.021 1.00 94.38 161 VAL A N 1
ATOM 1215 C CA . VAL A 1 161 ? 6.653 -13.751 -10.464 1.00 94.38 161 VAL A CA 1
ATOM 1216 C C . VAL A 1 161 ? 6.702 -15.208 -10.914 1.00 94.38 161 VAL A C 1
ATOM 1218 O O . VAL A 1 161 ? 7.288 -15.488 -11.956 1.00 94.38 161 VAL A O 1
ATOM 1221 N N . LEU A 1 162 ? 6.035 -16.118 -10.196 1.00 94.00 162 LEU A N 1
ATOM 1222 C CA . LEU A 1 162 ? 5.944 -17.534 -10.580 1.00 94.00 162 LEU A CA 1
ATOM 1223 C C . LEU A 1 162 ? 5.222 -17.730 -11.922 1.00 94.00 162 LEU A C 1
ATOM 1225 O O . LEU A 1 162 ? 5.586 -18.611 -12.694 1.00 94.00 162 LEU A O 1
ATOM 1229 N N . VAL A 1 163 ? 4.242 -16.877 -12.231 1.00 93.69 163 VAL A N 1
ATOM 1230 C CA . VAL A 1 163 ? 3.527 -16.860 -13.523 1.00 93.69 163 VAL A CA 1
ATOM 1231 C C . VAL A 1 163 ? 4.338 -16.145 -14.627 1.00 93.69 163 VAL A C 1
ATOM 1233 O O . VAL A 1 163 ? 3.910 -16.071 -15.777 1.00 93.69 163 VAL A O 1
ATOM 1236 N N . 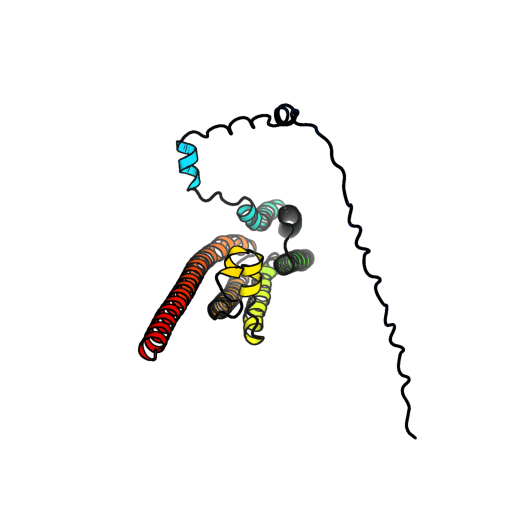GLY A 1 164 ? 5.522 -15.606 -14.309 1.00 91.50 164 GLY A N 1
ATOM 1237 C CA . GLY A 1 164 ? 6.388 -14.897 -15.258 1.00 91.50 164 GLY A CA 1
ATOM 1238 C C . GLY A 1 164 ? 5.883 -13.503 -15.642 1.00 91.50 164 GLY A C 1
ATOM 1239 O O . GLY A 1 164 ? 6.331 -12.930 -16.633 1.00 91.50 164 GLY A O 1
ATOM 1240 N N . ARG A 1 165 ? 4.935 -12.945 -14.880 1.00 91.00 165 ARG A N 1
ATOM 1241 C CA . ARG A 1 165 ? 4.318 -11.637 -15.136 1.00 91.00 165 ARG A CA 1
ATOM 1242 C C . ARG A 1 165 ? 4.424 -10.751 -13.894 1.00 91.00 165 ARG A C 1
ATOM 1244 O O . ARG A 1 165 ? 3.441 -10.622 -13.168 1.00 91.00 165 ARG A O 1
ATOM 1251 N N . PRO A 1 166 ? 5.591 -10.131 -13.635 1.00 92.62 166 PRO A N 1
ATOM 1252 C CA . PRO A 1 166 ? 5.798 -9.313 -12.443 1.00 92.62 166 PRO A CA 1
ATOM 1253 C C . PRO A 1 166 ? 4.809 -8.141 -12.398 1.00 92.62 166 PRO A C 1
ATOM 1255 O O . PRO A 1 166 ? 4.870 -7.245 -13.243 1.00 92.62 166 PRO A O 1
ATOM 1258 N N . ILE A 1 167 ? 3.911 -8.121 -11.406 1.00 92.31 167 ILE A N 1
ATOM 1259 C CA . ILE A 1 167 ? 2.840 -7.108 -11.291 1.00 92.31 167 ILE A CA 1
ATOM 1260 C C . ILE A 1 167 ? 3.386 -5.681 -11.222 1.00 92.31 167 ILE A C 1
ATOM 1262 O O . ILE A 1 167 ? 2.758 -4.766 -11.756 1.00 92.31 167 ILE A O 1
ATOM 1266 N N . VAL A 1 168 ? 4.570 -5.480 -10.630 1.00 92.12 168 VAL A N 1
ATOM 1267 C CA . VAL A 1 168 ? 5.190 -4.149 -10.549 1.00 92.12 168 VAL A CA 1
ATOM 1268 C C . VAL A 1 168 ? 5.394 -3.552 -11.942 1.00 92.12 168 VAL A C 1
ATOM 1270 O O . VAL A 1 168 ? 5.183 -2.356 -12.114 1.00 92.12 168 VAL A O 1
ATOM 1273 N N . SER A 1 169 ? 5.708 -4.369 -12.955 1.00 90.62 169 SER A N 1
ATOM 1274 C CA . SER A 1 169 ? 5.840 -3.884 -14.336 1.00 90.62 169 SER A CA 1
ATOM 1275 C C . SER A 1 169 ? 4.534 -3.277 -14.860 1.00 90.62 169 SER A C 1
ATOM 1277 O O . SER A 1 169 ? 4.555 -2.219 -15.484 1.00 90.62 169 SER A O 1
ATOM 1279 N N . ALA A 1 170 ? 3.391 -3.910 -14.579 1.00 88.56 170 ALA A N 1
ATOM 1280 C CA . ALA A 1 170 ? 2.083 -3.433 -15.008 1.00 88.56 170 ALA A CA 1
ATOM 1281 C C . ALA A 1 170 ? 1.707 -2.151 -14.259 1.00 88.56 170 ALA A C 1
ATOM 1283 O O . ALA A 1 170 ? 1.395 -1.145 -14.889 1.00 88.56 170 ALA A O 1
ATOM 1284 N N . VAL A 1 171 ? 1.829 -2.163 -12.927 1.00 88.38 171 VAL A N 1
ATOM 1285 C CA . VAL A 1 171 ? 1.478 -1.016 -12.076 1.00 88.38 171 VAL A CA 1
ATOM 1286 C C . VAL A 1 171 ? 2.328 0.207 -12.413 1.00 88.38 171 VAL A C 1
ATOM 1288 O O . VAL A 1 171 ? 1.788 1.297 -12.594 1.00 88.38 171 VAL A O 1
ATOM 1291 N N . VAL A 1 172 ? 3.650 0.052 -12.526 1.00 87.62 172 VAL A N 1
ATOM 1292 C CA . VAL A 1 172 ? 4.559 1.183 -12.760 1.00 87.62 172 VAL A CA 1
ATOM 1293 C C . VAL A 1 172 ? 4.378 1.761 -14.158 1.00 87.62 172 VAL A C 1
ATOM 1295 O O . VAL A 1 172 ? 4.311 2.978 -14.291 1.00 87.62 172 VAL A O 1
ATOM 1298 N N . ARG A 1 173 ? 4.235 0.925 -15.194 1.00 85.56 173 ARG A N 1
ATOM 1299 C CA . ARG A 1 173 ? 4.025 1.402 -16.574 1.00 85.56 173 ARG A CA 1
ATOM 1300 C C . ARG A 1 173 ? 2.654 2.049 -16.770 1.00 85.56 173 ARG A C 1
ATOM 1302 O O . ARG A 1 173 ? 2.512 2.912 -17.628 1.00 85.56 173 ARG A O 1
ATOM 1309 N N . GLU A 1 174 ? 1.661 1.641 -15.985 1.00 84.19 174 GLU A N 1
ATOM 1310 C CA . GLU A 1 174 ? 0.331 2.257 -15.963 1.00 84.19 174 GLU A CA 1
ATOM 1311 C C . GLU A 1 174 ? 0.338 3.594 -15.206 1.00 84.19 174 GLU A C 1
ATOM 1313 O O . GLU A 1 174 ? -0.278 4.559 -15.649 1.00 84.19 174 GLU A O 1
ATOM 1318 N N . THR A 1 175 ? 1.079 3.671 -14.096 1.00 83.19 175 THR A N 1
ATOM 1319 C CA . THR A 1 175 ? 1.154 4.872 -13.245 1.00 83.19 175 THR A CA 1
ATOM 1320 C C . THR A 1 175 ? 2.068 5.948 -13.836 1.00 83.19 175 THR A C 1
ATOM 1322 O O . THR A 1 175 ? 1.774 7.136 -13.732 1.00 83.19 175 THR A O 1
ATOM 1325 N N . PHE A 1 176 ? 3.170 5.543 -14.472 1.00 85.38 176 PHE A N 1
ATOM 1326 C CA . PHE A 1 176 ? 4.191 6.425 -15.034 1.00 85.38 176 PHE A CA 1
ATOM 1327 C C . PHE A 1 176 ? 4.419 6.082 -16.510 1.00 85.38 176 PHE A C 1
ATOM 1329 O O . PHE A 1 176 ? 5.341 5.328 -16.838 1.00 85.38 176 PHE A O 1
ATOM 1336 N N . PRO A 1 177 ? 3.611 6.651 -17.425 1.00 83.25 177 PRO A N 1
ATOM 1337 C CA . PRO A 1 177 ? 3.720 6.365 -18.853 1.00 83.25 177 PRO A CA 1
ATOM 1338 C C . PRO A 1 177 ? 5.117 6.638 -19.421 1.00 83.25 177 PRO A C 1
ATOM 1340 O O . PRO A 1 177 ? 5.569 5.904 -20.289 1.00 83.25 177 PRO A O 1
ATOM 1343 N N . SER A 1 178 ? 5.844 7.621 -18.878 1.00 85.25 178 SER A N 1
ATOM 1344 C CA . SER A 1 178 ? 7.216 7.945 -19.291 1.00 85.25 178 SER A CA 1
ATOM 1345 C C . SER A 1 178 ? 8.212 6.799 -19.087 1.00 85.25 178 SER A C 1
ATOM 1347 O O . SER A 1 178 ? 9.205 6.717 -19.806 1.00 85.25 178 SER A O 1
ATOM 1349 N N . LEU A 1 179 ? 7.970 5.900 -18.127 1.00 84.44 179 LEU A N 1
ATOM 1350 C CA . LEU A 1 179 ? 8.831 4.740 -17.875 1.00 84.44 179 LEU A CA 1
ATOM 1351 C C . LEU A 1 179 ? 8.580 3.596 -18.862 1.00 84.44 179 LEU A C 1
ATOM 1353 O O . LEU A 1 179 ? 9.417 2.703 -18.984 1.00 84.44 179 LEU A O 1
ATOM 1357 N N . ARG A 1 180 ? 7.450 3.619 -19.583 1.00 84.94 180 ARG A N 1
ATOM 1358 C CA . ARG A 1 180 ? 7.074 2.580 -20.549 1.00 84.94 180 ARG A CA 1
ATOM 1359 C C . ARG A 1 180 ? 8.067 2.465 -21.703 1.00 84.94 180 ARG A C 1
ATOM 1361 O O . ARG A 1 180 ? 8.304 1.348 -22.156 1.00 84.94 180 ARG A O 1
ATOM 1368 N N . ASP A 1 181 ? 8.614 3.596 -22.139 1.00 85.50 181 ASP A N 1
ATOM 1369 C CA . ASP A 1 181 ? 9.493 3.689 -23.311 1.00 85.50 181 ASP A CA 1
ATOM 1370 C C . ASP A 1 181 ? 10.977 3.548 -22.936 1.00 85.50 181 ASP A C 1
ATOM 1372 O O . ASP A 1 181 ? 11.822 3.182 -23.757 1.00 85.50 181 ASP A O 1
ATOM 1376 N N . GLN A 1 182 ? 11.297 3.800 -21.665 1.00 88.94 182 GLN A N 1
ATOM 1377 C CA . GLN A 1 182 ? 12.662 3.751 -21.142 1.00 88.94 182 GLN A CA 1
ATOM 1378 C C . GLN A 1 182 ? 13.095 2.340 -20.748 1.00 88.94 182 GLN A C 1
ATOM 1380 O O . GLN A 1 182 ? 14.280 2.022 -20.830 1.00 88.94 182 GLN A O 1
ATOM 1385 N N . LEU A 1 183 ? 12.156 1.492 -20.316 1.00 88.81 183 LEU A N 1
ATOM 1386 C CA . LEU A 1 183 ? 12.479 0.187 -19.756 1.00 88.81 183 LEU A CA 1
ATOM 1387 C C . LEU A 1 183 ? 11.544 -0.909 -20.303 1.00 88.81 183 LEU A C 1
ATOM 1389 O O . LEU A 1 183 ? 10.324 -0.817 -20.121 1.00 88.81 183 LEU A O 1
ATOM 1393 N N . PRO A 1 184 ? 12.088 -1.967 -20.940 1.00 89.06 184 PRO A N 1
ATOM 1394 C CA . PRO A 1 184 ? 11.299 -3.095 -21.433 1.00 89.06 184 PRO A CA 1
ATOM 1395 C C . PRO A 1 184 ? 10.462 -3.760 -20.334 1.00 89.06 184 PRO A C 1
ATOM 1397 O O . PRO A 1 184 ? 10.844 -3.784 -19.161 1.00 89.06 184 PRO A O 1
ATOM 1400 N N . ALA A 1 185 ? 9.303 -4.311 -20.702 1.00 87.19 185 ALA A N 1
ATOM 1401 C CA . ALA A 1 185 ? 8.359 -4.908 -19.749 1.00 87.19 185 ALA A CA 1
ATOM 1402 C C . ALA A 1 185 ? 8.884 -6.199 -19.094 1.00 87.19 185 ALA A C 1
ATOM 1404 O O . ALA A 1 185 ? 8.482 -6.545 -17.988 1.00 87.19 185 ALA A O 1
ATOM 1405 N N . ASP A 1 186 ? 9.785 -6.890 -19.780 1.00 87.88 186 ASP A N 1
ATOM 1406 C CA . ASP A 1 186 ? 10.445 -8.139 -19.404 1.00 87.88 186 ASP A CA 1
ATOM 1407 C C . ASP A 1 186 ? 11.790 -7.920 -18.687 1.00 87.88 186 ASP A C 1
ATOM 1409 O O . ASP A 1 186 ? 12.467 -8.880 -18.314 1.00 87.88 186 ASP A O 1
ATOM 1413 N N . HIS A 1 187 ? 12.182 -6.664 -18.445 1.00 91.81 187 HIS A N 1
ATOM 1414 C CA . HIS A 1 187 ? 13.444 -6.362 -17.781 1.00 91.81 187 HIS A CA 1
ATOM 1415 C C . HIS A 1 187 ? 13.503 -6.972 -16.368 1.00 91.81 187 HIS A C 1
ATOM 1417 O O . HIS A 1 187 ? 12.583 -6.819 -15.559 1.00 91.81 187 HIS A O 1
ATOM 1423 N N . ARG A 1 188 ? 14.635 -7.607 -16.026 1.00 93.56 188 ARG A N 1
ATOM 1424 C CA . ARG A 1 188 ? 14.840 -8.340 -14.755 1.00 93.56 188 ARG A CA 1
ATOM 1425 C C . ARG A 1 188 ? 14.601 -7.496 -13.501 1.00 93.56 188 ARG A C 1
ATOM 1427 O O . ARG A 1 188 ? 14.255 -8.036 -12.450 1.00 93.56 188 ARG A O 1
ATOM 1434 N N . VAL A 1 189 ? 14.761 -6.176 -13.612 1.00 94.31 189 VAL A N 1
ATOM 1435 C CA . VAL A 1 189 ? 14.492 -5.229 -12.518 1.00 94.31 189 VAL A CA 1
ATOM 1436 C C . VAL A 1 189 ? 13.048 -5.332 -12.025 1.00 94.31 189 VAL A C 1
ATOM 1438 O O . VAL A 1 189 ? 12.823 -5.309 -10.820 1.00 94.31 189 VAL A O 1
ATOM 1441 N N . TRP A 1 190 ? 12.071 -5.556 -12.912 1.00 94.69 190 TRP A N 1
ATOM 1442 C CA . TRP A 1 190 ? 10.669 -5.685 -12.515 1.00 94.69 190 TRP A CA 1
ATOM 1443 C C . TRP A 1 190 ? 10.427 -6.928 -11.669 1.00 94.69 190 TRP A C 1
ATOM 1445 O O . TRP A 1 190 ? 9.713 -6.864 -10.668 1.00 94.69 190 TRP A O 1
ATOM 1455 N N . THR A 1 191 ? 11.059 -8.043 -12.031 1.00 95.44 191 THR A N 1
ATOM 1456 C CA . THR A 1 191 ? 11.016 -9.282 -11.251 1.00 95.44 191 THR A CA 1
ATOM 1457 C C . THR A 1 191 ? 11.650 -9.083 -9.882 1.00 95.44 191 THR A C 1
ATOM 1459 O O . THR A 1 191 ? 11.017 -9.393 -8.875 1.00 95.44 191 THR A O 1
ATOM 1462 N N . ARG A 1 192 ? 12.849 -8.488 -9.818 1.00 95.94 192 ARG A N 1
ATOM 1463 C CA . ARG A 1 192 ? 13.526 -8.190 -8.546 1.00 95.94 192 ARG A CA 1
ATOM 1464 C C . ARG A 1 192 ? 12.670 -7.302 -7.644 1.00 95.94 192 ARG A C 1
ATOM 1466 O O . ARG A 1 192 ? 12.467 -7.645 -6.483 1.00 95.94 192 ARG A O 1
ATOM 1473 N N . LEU A 1 193 ? 12.137 -6.202 -8.178 1.00 95.44 193 LEU A N 1
ATOM 1474 C CA . LEU A 1 193 ? 11.269 -5.293 -7.429 1.00 95.44 193 LEU A CA 1
ATOM 1475 C C . LEU A 1 193 ? 10.014 -6.009 -6.928 1.00 95.44 193 LEU A C 1
ATOM 1477 O O . LEU A 1 193 ? 9.650 -5.855 -5.768 1.00 95.44 193 LEU A O 1
ATOM 1481 N N . THR A 1 194 ? 9.384 -6.833 -7.767 1.00 95.94 194 THR A N 1
ATOM 1482 C CA . THR A 1 194 ? 8.179 -7.579 -7.378 1.00 95.94 194 THR A CA 1
ATOM 1483 C C . THR A 1 194 ? 8.465 -8.574 -6.254 1.00 95.94 194 THR A C 1
ATOM 1485 O O . THR A 1 194 ? 7.684 -8.647 -5.310 1.00 95.94 194 THR A O 1
ATOM 1488 N N . ILE A 1 195 ? 9.593 -9.293 -6.303 1.00 97.00 195 ILE A N 1
ATOM 1489 C CA . ILE A 1 195 ? 10.001 -10.211 -5.228 1.00 97.00 195 ILE A CA 1
ATOM 1490 C C . ILE A 1 195 ? 10.251 -9.440 -3.933 1.00 97.00 195 ILE A C 1
ATOM 1492 O O . ILE A 1 195 ? 9.706 -9.803 -2.895 1.00 97.00 195 ILE A O 1
ATOM 1496 N N . VAL A 1 196 ? 11.053 -8.373 -3.985 1.00 97.00 196 VAL A N 1
ATOM 1497 C CA . VAL A 1 196 ? 11.419 -7.600 -2.790 1.00 97.00 196 VAL A CA 1
ATOM 1498 C C . VAL A 1 196 ? 10.183 -6.988 -2.135 1.00 97.00 196 VAL A C 1
ATOM 1500 O O . VAL A 1 196 ? 10.009 -7.124 -0.925 1.00 97.00 196 VAL A O 1
ATOM 1503 N N . TRP A 1 197 ? 9.289 -6.382 -2.920 1.00 96.38 197 TRP A N 1
ATOM 1504 C CA . TRP A 1 197 ? 8.023 -5.862 -2.407 1.00 96.38 197 TRP A CA 1
ATOM 1505 C C . TRP A 1 197 ? 7.121 -6.975 -1.872 1.00 96.38 197 TRP A C 1
ATOM 1507 O O . TRP A 1 197 ? 6.576 -6.828 -0.783 1.00 96.38 197 TRP A O 1
ATOM 1517 N N . GLY A 1 198 ? 6.998 -8.101 -2.578 1.00 96.56 198 GLY A N 1
ATOM 1518 C CA . GLY A 1 198 ? 6.200 -9.240 -2.123 1.00 96.56 198 GLY A CA 1
ATOM 1519 C C . GLY A 1 198 ? 6.680 -9.803 -0.783 1.00 96.56 198 GLY A C 1
ATOM 1520 O O . GLY A 1 198 ? 5.873 -10.001 0.124 1.00 96.56 198 GLY A O 1
ATOM 1521 N N . LEU A 1 199 ? 7.995 -9.986 -0.626 1.00 96.88 199 LEU A N 1
ATOM 1522 C CA . LEU A 1 199 ? 8.616 -10.438 0.622 1.00 96.88 199 LEU A CA 1
ATOM 1523 C C . LEU A 1 199 ? 8.447 -9.416 1.745 1.00 96.88 199 LEU A C 1
ATOM 1525 O O . LEU A 1 199 ? 8.059 -9.789 2.849 1.00 96.88 199 LEU A O 1
ATOM 1529 N N . TYR A 1 200 ? 8.701 -8.135 1.470 1.00 96.00 200 TYR A N 1
ATOM 1530 C CA . TYR A 1 200 ? 8.503 -7.067 2.446 1.00 96.00 200 TYR A CA 1
ATOM 1531 C C . TYR A 1 200 ? 7.058 -7.032 2.950 1.00 96.00 200 TYR A C 1
ATOM 1533 O O . TYR A 1 200 ? 6.833 -7.019 4.159 1.00 96.00 200 TYR A O 1
ATOM 1541 N N . ILE A 1 201 ? 6.085 -7.058 2.036 1.00 95.19 201 ILE A N 1
ATOM 1542 C CA . ILE A 1 201 ? 4.665 -7.038 2.383 1.00 95.19 201 ILE A CA 1
ATOM 1543 C C . ILE A 1 201 ? 4.324 -8.276 3.224 1.00 95.19 201 ILE A C 1
ATOM 1545 O O . ILE A 1 201 ? 3.734 -8.130 4.291 1.00 95.19 201 ILE A O 1
ATOM 1549 N N . ALA A 1 202 ? 4.746 -9.477 2.817 1.00 96.38 202 ALA A N 1
ATOM 1550 C CA . ALA A 1 202 ? 4.489 -10.703 3.576 1.00 96.38 202 ALA A CA 1
ATOM 1551 C C . ALA A 1 202 ? 5.096 -10.659 4.992 1.00 96.38 202 ALA A C 1
ATOM 1553 O O . ALA A 1 202 ? 4.408 -10.962 5.967 1.00 96.38 202 ALA A O 1
ATOM 1554 N N . LEU A 1 203 ? 6.350 -10.215 5.127 1.00 96.12 203 LEU A N 1
ATOM 1555 C CA . LEU A 1 203 ? 7.019 -10.047 6.422 1.00 96.12 203 LEU A CA 1
ATOM 1556 C C . LEU A 1 203 ? 6.331 -8.988 7.290 1.00 96.12 203 LEU A C 1
ATOM 1558 O O . LEU A 1 203 ? 6.157 -9.192 8.490 1.00 96.12 203 LEU A O 1
ATOM 1562 N N . ALA A 1 204 ? 5.881 -7.883 6.692 1.00 93.88 204 ALA A N 1
ATOM 1563 C CA . ALA A 1 204 ? 5.080 -6.883 7.386 1.00 93.88 204 ALA A CA 1
ATOM 1564 C C . ALA A 1 204 ? 3.729 -7.458 7.846 1.00 93.88 204 ALA A C 1
ATOM 1566 O O . ALA A 1 204 ? 3.240 -7.082 8.908 1.00 93.88 204 ALA A O 1
ATOM 1567 N N . GLY A 1 205 ? 3.144 -8.391 7.087 1.00 95.06 205 GLY A N 1
ATOM 1568 C CA . GLY A 1 205 ? 1.983 -9.183 7.493 1.00 95.06 205 GLY A CA 1
ATOM 1569 C C . GLY A 1 205 ? 2.255 -10.005 8.750 1.00 95.06 205 GLY A C 1
ATOM 1570 O O . GLY A 1 205 ? 1.536 -9.851 9.734 1.00 95.06 205 GLY A O 1
ATOM 1571 N N . VAL A 1 206 ? 3.335 -10.794 8.761 1.00 96.38 206 VAL A N 1
ATOM 1572 C CA . VAL A 1 206 ? 3.754 -11.583 9.937 1.00 96.38 206 VAL A CA 1
ATOM 1573 C C . VAL A 1 206 ? 3.971 -10.685 11.154 1.00 96.38 206 VAL A C 1
ATOM 1575 O O . VAL A 1 206 ? 3.447 -10.964 12.229 1.00 96.38 206 VAL A O 1
ATOM 1578 N N . LEU A 1 207 ? 4.694 -9.577 10.979 1.00 95.00 207 LEU A N 1
ATOM 1579 C CA . LEU A 1 207 ? 4.977 -8.637 12.060 1.00 95.00 207 LEU A CA 1
ATOM 1580 C C . LEU A 1 207 ? 3.699 -7.993 12.608 1.00 95.00 207 LEU A C 1
ATOM 1582 O O . LEU A 1 207 ? 3.533 -7.896 13.818 1.00 95.00 207 LEU A O 1
ATOM 1586 N N . ARG A 1 208 ? 2.780 -7.562 11.738 1.00 93.94 208 ARG A N 1
ATOM 1587 C CA . ARG A 1 208 ? 1.511 -6.949 12.159 1.00 93.94 208 ARG A CA 1
ATOM 1588 C C . ARG A 1 208 ? 0.602 -7.938 12.866 1.00 93.94 208 ARG A C 1
ATOM 1590 O O . ARG A 1 208 ? 0.002 -7.566 13.866 1.00 93.94 208 ARG A O 1
ATOM 1597 N N . TRP A 1 209 ? 0.531 -9.174 12.377 1.00 95.75 209 TRP A N 1
ATOM 1598 C CA . TRP A 1 209 ? -0.178 -10.249 13.061 1.00 95.75 209 TRP A CA 1
ATOM 1599 C C . TRP A 1 209 ? 0.390 -10.466 14.469 1.00 95.75 209 TRP A C 1
ATOM 1601 O O . TRP A 1 209 ? -0.364 -10.423 15.438 1.00 95.75 209 TRP A O 1
ATOM 1611 N N . TRP A 1 210 ? 1.716 -10.584 14.588 1.00 96.19 210 TRP A N 1
ATOM 1612 C CA . TRP A 1 210 ? 2.387 -10.745 15.877 1.00 96.19 210 TRP A CA 1
ATOM 1613 C C . TRP A 1 210 ? 2.138 -9.561 16.822 1.00 96.19 210 TRP A C 1
ATOM 1615 O O . TRP A 1 210 ? 1.776 -9.766 17.973 1.00 96.19 210 TRP A O 1
ATOM 1625 N N . ILE A 1 211 ? 2.251 -8.313 16.353 1.00 94.25 211 ILE A N 1
ATOM 1626 C CA . ILE A 1 211 ? 1.990 -7.136 17.198 1.00 94.25 211 ILE A CA 1
ATOM 1627 C C . ILE A 1 211 ? 0.524 -7.102 17.644 1.00 94.25 211 ILE A C 1
ATOM 1629 O O . ILE A 1 211 ? 0.259 -6.860 18.817 1.00 94.25 211 ILE A O 1
ATOM 1633 N N . LEU A 1 212 ? -0.428 -7.341 16.736 1.00 93.50 212 LEU A N 1
ATOM 1634 C CA . LEU A 1 212 ? -1.863 -7.294 17.037 1.00 93.50 212 LEU A CA 1
ATOM 1635 C C . LEU A 1 212 ? -2.282 -8.341 18.083 1.00 93.50 212 LEU A C 1
ATOM 1637 O O . LEU A 1 212 ? -3.193 -8.101 18.880 1.00 93.50 212 LEU A O 1
ATOM 1641 N N . ASP A 1 213 ? -1.603 -9.485 18.102 1.00 94.50 213 ASP A N 1
ATOM 1642 C CA . ASP A 1 213 ? -1.773 -10.501 19.137 1.00 94.50 213 ASP A CA 1
ATOM 1643 C C . ASP A 1 213 ? -1.335 -9.970 20.515 1.00 94.50 213 ASP A C 1
ATOM 1645 O O . ASP A 1 213 ? -2.085 -10.055 21.488 1.00 94.50 213 ASP A O 1
ATOM 1649 N N . GLN A 1 214 ? -0.183 -9.296 20.570 1.00 94.62 214 GLN A N 1
ATOM 1650 C CA . GLN A 1 214 ? 0.450 -8.842 21.813 1.00 94.62 214 GLN A CA 1
ATOM 1651 C C . GLN A 1 214 ? -0.136 -7.551 22.409 1.00 94.62 214 GLN A C 1
ATOM 1653 O O . GLN A 1 214 ? -0.051 -7.347 23.619 1.00 94.62 214 GLN A O 1
ATOM 1658 N N . VAL A 1 215 ? -0.713 -6.655 21.598 1.00 94.31 215 VAL A N 1
ATOM 1659 C CA . VAL A 1 215 ? -1.186 -5.335 22.066 1.00 94.31 215 VAL A CA 1
ATOM 1660 C C . VAL A 1 215 ? -2.699 -5.149 21.912 1.00 94.31 215 VAL A C 1
ATOM 1662 O O . VAL A 1 215 ? -3.384 -5.927 21.248 1.00 94.31 215 VAL A O 1
ATOM 1665 N N . SER A 1 216 ? -3.255 -4.112 22.545 1.00 92.31 216 SER A N 1
ATOM 1666 C CA . SER A 1 216 ? -4.662 -3.730 22.362 1.00 92.31 216 SER A CA 1
ATOM 1667 C C . SER A 1 216 ? -4.900 -3.095 20.983 1.00 92.31 216 SER A C 1
ATOM 1669 O O . SER A 1 216 ? -3.980 -2.575 20.349 1.00 92.31 216 SER A O 1
ATOM 1671 N N . ALA A 1 217 ? -6.153 -3.083 20.520 1.00 89.38 217 ALA A N 1
ATOM 1672 C CA . ALA A 1 217 ? -6.529 -2.497 19.229 1.00 89.38 217 ALA A CA 1
ATOM 1673 C C . ALA A 1 217 ? -6.137 -1.009 19.097 1.00 89.38 217 ALA A C 1
ATOM 1675 O O . ALA A 1 217 ? -5.748 -0.552 18.023 1.00 89.38 217 ALA A O 1
ATOM 1676 N N . GLU A 1 218 ? -6.216 -0.254 20.191 1.00 89.88 218 GLU A N 1
ATOM 1677 C CA . GLU A 1 218 ? -5.861 1.168 20.239 1.00 89.88 218 GLU A CA 1
ATOM 1678 C C . GLU A 1 218 ? -4.353 1.381 20.107 1.00 89.88 218 GLU A C 1
ATOM 1680 O O . GLU A 1 218 ? -3.893 2.174 19.283 1.00 89.88 218 GLU A O 1
ATOM 1685 N N . THR A 1 219 ? -3.569 0.625 20.878 1.00 91.12 219 THR A N 1
ATOM 1686 C CA . THR A 1 219 ? -2.107 0.679 20.821 1.00 91.12 219 THR A CA 1
ATOM 1687 C C . THR A 1 219 ? -1.604 0.234 19.450 1.00 91.12 219 THR A C 1
ATOM 1689 O O . THR A 1 219 ? -0.718 0.872 18.880 1.00 91.12 219 THR A O 1
ATOM 1692 N N . TYR A 1 220 ? -2.217 -0.801 18.870 1.00 91.56 220 TYR A N 1
ATOM 1693 C CA . TYR A 1 220 ? -1.921 -1.237 17.508 1.00 91.56 220 TYR A CA 1
ATOM 1694 C C . TYR A 1 220 ? -2.182 -0.122 16.480 1.00 91.56 220 TYR A C 1
ATOM 1696 O O . TYR A 1 220 ? -1.321 0.159 15.641 1.00 91.56 220 TYR A O 1
ATOM 1704 N N . ALA A 1 221 ? -3.329 0.562 16.574 1.00 88.31 221 ALA A N 1
ATOM 1705 C CA . ALA A 1 221 ? -3.694 1.661 15.679 1.00 88.31 221 ALA A CA 1
ATOM 1706 C C . ALA A 1 221 ? -2.684 2.822 15.700 1.00 88.31 221 ALA A C 1
ATOM 1708 O O . ALA A 1 221 ? -2.475 3.458 14.665 1.00 88.31 221 ALA A O 1
ATOM 1709 N N . LEU A 1 222 ? -2.028 3.069 16.839 1.00 89.56 222 LEU A N 1
ATOM 1710 C CA . LEU A 1 222 ? -0.962 4.065 16.969 1.00 89.56 222 LEU A CA 1
ATOM 1711 C C . LEU A 1 222 ? 0.372 3.570 16.395 1.00 89.56 222 LEU A C 1
ATOM 1713 O O . LEU A 1 222 ? 0.994 4.271 15.598 1.00 89.56 222 LEU A O 1
ATOM 1717 N N . ILE A 1 223 ? 0.805 2.359 16.762 1.00 89.25 223 ILE A N 1
ATOM 1718 C CA . ILE A 1 223 ? 2.122 1.812 16.384 1.00 89.25 223 ILE A CA 1
ATOM 1719 C C . ILE A 1 223 ? 2.222 1.546 14.880 1.00 89.25 223 ILE A C 1
ATOM 1721 O O . ILE A 1 223 ? 3.278 1.734 14.273 1.00 89.25 223 ILE A O 1
ATOM 1725 N N . ARG A 1 224 ? 1.128 1.126 14.241 1.00 86.38 224 ARG A N 1
ATOM 1726 C CA . ARG A 1 224 ? 1.146 0.773 12.816 1.00 86.38 224 ARG A CA 1
ATOM 1727 C C . ARG A 1 224 ? 1.471 1.950 11.892 1.00 86.38 224 ARG A C 1
ATOM 1729 O O . ARG A 1 224 ? 1.946 1.719 10.780 1.00 86.38 224 ARG A O 1
ATOM 1736 N N . LEU A 1 225 ? 1.214 3.188 12.331 1.00 84.12 225 LEU A N 1
ATOM 1737 C CA . LEU A 1 225 ? 1.471 4.399 11.550 1.00 84.12 225 LEU A CA 1
ATOM 1738 C C . LEU A 1 225 ? 2.974 4.571 11.277 1.00 84.12 225 LEU A C 1
ATOM 1740 O O . LEU A 1 225 ? 3.374 4.446 10.122 1.00 84.12 225 LEU A O 1
ATOM 1744 N N . PRO A 1 226 ? 3.852 4.760 12.277 1.00 85.38 226 PRO A N 1
ATOM 1745 C CA . PRO A 1 226 ? 5.285 4.870 12.012 1.00 85.38 226 PRO A CA 1
ATOM 1746 C C . PRO A 1 226 ? 5.861 3.596 11.381 1.00 85.38 226 PRO A C 1
ATOM 1748 O O . PRO A 1 226 ? 6.723 3.684 10.506 1.00 85.38 226 PRO A O 1
ATOM 1751 N N . LEU A 1 227 ? 5.354 2.417 11.761 1.00 82.81 227 LEU A N 1
ATOM 1752 C CA . LEU A 1 227 ? 5.866 1.136 11.274 1.00 82.81 227 LEU A CA 1
ATOM 1753 C C . LEU A 1 227 ? 5.634 0.942 9.767 1.00 82.81 227 LEU A C 1
ATOM 1755 O O . LEU A 1 227 ? 6.519 0.474 9.051 1.00 82.81 227 LEU A O 1
ATOM 1759 N N . GLY A 1 228 ? 4.454 1.324 9.271 1.00 77.81 228 GLY A N 1
ATOM 1760 C CA . GLY A 1 228 ? 4.142 1.254 7.845 1.00 77.81 228 GLY A CA 1
ATOM 1761 C C . GLY A 1 228 ? 4.904 2.293 7.024 1.00 77.81 228 GLY A C 1
ATOM 1762 O O . GLY A 1 228 ? 5.452 1.971 5.972 1.00 77.81 228 GLY A O 1
ATOM 1763 N N . TRP A 1 229 ? 4.963 3.531 7.514 1.00 82.44 229 TRP A N 1
ATOM 1764 C CA . TRP A 1 229 ? 5.492 4.658 6.748 1.00 82.44 229 TRP A CA 1
ATOM 1765 C C . TRP A 1 229 ? 7.019 4.669 6.703 1.00 82.44 229 TRP A C 1
ATOM 1767 O O . TRP A 1 229 ? 7.588 4.905 5.640 1.00 82.44 229 TRP A O 1
ATOM 1777 N N . GLY A 1 230 ? 7.689 4.362 7.818 1.00 86.06 230 GLY A N 1
ATOM 1778 C CA . GLY A 1 230 ? 9.149 4.397 7.895 1.00 86.06 230 GLY A CA 1
ATOM 1779 C C . GLY A 1 230 ? 9.801 3.402 6.937 1.00 86.06 230 GLY A C 1
ATOM 1780 O O . GLY A 1 230 ? 10.582 3.787 6.068 1.00 86.06 230 GLY A O 1
ATOM 1781 N N . MET A 1 231 ? 9.435 2.122 7.044 1.00 85.81 231 MET A N 1
ATOM 1782 C CA . MET A 1 231 ? 10.016 1.085 6.188 1.00 85.81 231 MET A CA 1
ATOM 1783 C C . MET A 1 231 ? 9.569 1.228 4.727 1.00 85.81 231 MET A C 1
ATOM 1785 O O . MET A 1 231 ? 10.378 1.065 3.814 1.00 85.81 231 MET A O 1
ATOM 1789 N N . GLY A 1 232 ? 8.302 1.594 4.498 1.00 87.56 232 GLY A N 1
ATOM 1790 C CA . GLY A 1 232 ? 7.784 1.839 3.153 1.00 87.56 232 GLY A CA 1
ATOM 1791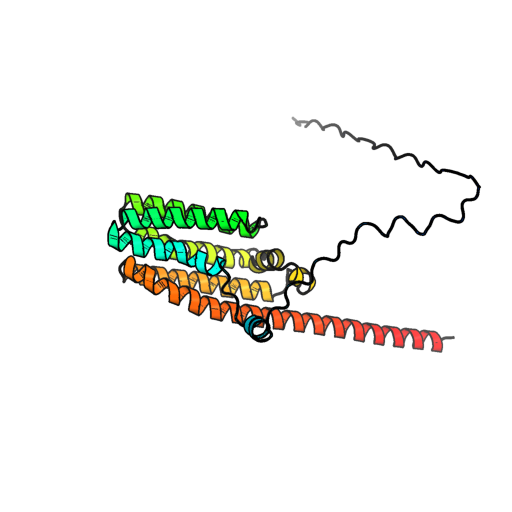 C C . GLY A 1 232 ? 8.531 2.965 2.434 1.00 87.56 232 GLY A C 1
ATOM 1792 O O . GLY A 1 232 ? 8.844 2.829 1.254 1.00 87.56 232 GLY A O 1
ATOM 1793 N N . LEU A 1 233 ? 8.887 4.041 3.144 1.00 88.38 233 LEU A N 1
ATOM 1794 C CA . LEU A 1 233 ? 9.659 5.152 2.588 1.00 88.38 233 LEU A CA 1
ATOM 1795 C C . LEU A 1 233 ? 11.062 4.712 2.165 1.00 88.38 233 LEU A C 1
ATOM 1797 O O . LEU A 1 233 ? 11.483 5.004 1.047 1.00 88.38 233 LEU A O 1
ATOM 1801 N N . VAL A 1 234 ? 11.770 3.977 3.027 1.00 92.06 234 VAL A N 1
ATOM 1802 C CA . VAL A 1 234 ? 13.109 3.451 2.714 1.00 92.06 234 VAL A CA 1
ATOM 1803 C C . VAL A 1 234 ? 13.059 2.565 1.470 1.00 92.06 234 VAL A C 1
ATOM 1805 O O . VAL A 1 234 ? 13.866 2.730 0.553 1.00 92.06 234 VAL A O 1
ATOM 1808 N N . LEU A 1 235 ? 12.073 1.667 1.396 1.00 92.69 235 LEU A N 1
ATOM 1809 C CA . LEU A 1 235 ? 11.918 0.763 0.260 1.00 92.69 235 LEU A CA 1
ATOM 1810 C C . LEU A 1 235 ? 11.524 1.494 -1.029 1.00 92.69 235 LEU A C 1
ATOM 1812 O O . LEU A 1 235 ? 11.965 1.128 -2.121 1.00 92.69 235 LEU A O 1
ATOM 1816 N N . MET A 1 236 ? 10.730 2.557 -0.910 1.00 90.88 236 MET A N 1
ATOM 1817 C CA . MET A 1 236 ? 10.366 3.418 -2.029 1.00 90.88 236 MET A CA 1
ATOM 1818 C C . MET A 1 236 ? 11.592 4.163 -2.578 1.00 90.88 236 MET A C 1
ATOM 1820 O O . MET A 1 236 ? 11.834 4.141 -3.785 1.00 90.88 236 MET A O 1
ATOM 1824 N N . LEU A 1 237 ? 12.416 4.758 -1.708 1.00 93.38 237 LEU A N 1
ATOM 1825 C CA . LEU A 1 237 ? 13.669 5.414 -2.105 1.00 93.38 237 LEU A CA 1
ATOM 1826 C C . LEU A 1 237 ? 14.629 4.431 -2.785 1.00 93.38 237 LEU A C 1
ATOM 1828 O O . LEU A 1 237 ? 15.223 4.747 -3.820 1.00 93.38 237 LEU A O 1
ATOM 1832 N N . TRP A 1 238 ? 14.739 3.217 -2.241 1.00 95.94 238 TRP A N 1
ATOM 1833 C CA . TRP A 1 238 ? 15.511 2.145 -2.861 1.00 95.94 238 TRP A CA 1
ATOM 1834 C C . TRP A 1 238 ? 14.968 1.781 -4.250 1.00 95.94 238 TRP A C 1
ATOM 1836 O O . TRP A 1 238 ? 15.744 1.711 -5.200 1.00 95.94 238 TRP A O 1
ATOM 1846 N N . THR A 1 239 ? 13.646 1.651 -4.402 1.00 92.75 239 THR A N 1
ATOM 1847 C CA . THR A 1 239 ? 12.984 1.355 -5.687 1.00 92.75 239 THR A CA 1
ATOM 1848 C C . THR A 1 239 ? 13.306 2.412 -6.745 1.00 92.75 239 THR A C 1
ATOM 1850 O O . THR A 1 239 ? 13.678 2.067 -7.866 1.00 92.75 239 THR A O 1
ATOM 1853 N N . PHE A 1 240 ? 13.227 3.701 -6.398 1.00 92.06 240 PHE A N 1
ATOM 1854 C CA . PHE A 1 240 ? 13.575 4.781 -7.327 1.00 92.06 240 PHE A CA 1
ATOM 1855 C C . PHE A 1 240 ? 15.046 4.740 -7.749 1.00 92.06 240 PHE A C 1
ATOM 1857 O O . PHE A 1 240 ? 15.357 4.909 -8.932 1.00 92.06 240 PHE A O 1
ATOM 1864 N N . SER A 1 241 ? 15.950 4.492 -6.799 1.00 91.81 241 SER A N 1
ATOM 1865 C CA . SER A 1 241 ? 17.381 4.337 -7.080 1.00 91.81 241 SER A CA 1
ATOM 1866 C C . SER A 1 241 ? 17.638 3.158 -8.021 1.00 91.81 241 SER A C 1
ATOM 1868 O O . SER A 1 241 ? 18.388 3.292 -8.989 1.00 91.81 241 SER A O 1
ATOM 1870 N N . ASP A 1 242 ? 16.967 2.032 -7.786 1.00 92.31 242 ASP A N 1
ATOM 1871 C CA . ASP A 1 242 ? 17.121 0.800 -8.556 1.00 92.31 242 ASP A CA 1
ATOM 1872 C C . ASP A 1 242 ? 16.608 0.943 -9.999 1.00 92.31 242 ASP A C 1
ATOM 1874 O O . ASP A 1 242 ? 17.307 0.591 -10.950 1.00 92.31 242 ASP A O 1
ATOM 1878 N N . ILE A 1 243 ? 15.438 1.566 -10.182 1.00 91.69 243 ILE A N 1
ATOM 1879 C CA . ILE A 1 243 ? 14.893 1.893 -11.510 1.00 91.69 243 ILE A CA 1
ATOM 1880 C C . ILE A 1 243 ? 15.826 2.860 -12.251 1.00 91.69 243 ILE A C 1
ATOM 1882 O O . ILE A 1 243 ? 16.142 2.644 -13.420 1.00 91.69 243 ILE A O 1
ATOM 1886 N N . SER A 1 244 ? 16.324 3.897 -11.571 1.00 91.94 244 SER A N 1
ATOM 1887 C CA . SER A 1 244 ? 17.235 4.881 -12.174 1.00 91.94 244 SER A CA 1
ATOM 1888 C C . SER A 1 244 ? 18.571 4.262 -12.599 1.00 91.94 244 SER A C 1
ATOM 1890 O O . SER A 1 244 ? 19.210 4.730 -13.541 1.00 91.94 244 SER A O 1
ATOM 1892 N N . ARG A 1 245 ? 19.043 3.229 -11.891 1.00 92.38 245 ARG A N 1
ATOM 1893 C CA . ARG A 1 245 ? 20.222 2.447 -12.295 1.00 92.38 245 ARG A CA 1
ATOM 1894 C C . ARG A 1 245 ? 19.922 1.628 -13.550 1.00 92.38 245 ARG A C 1
ATOM 1896 O O . ARG A 1 245 ? 20.652 1.765 -14.524 1.00 92.38 245 ARG A O 1
ATOM 1903 N N . ALA A 1 246 ? 18.804 0.904 -13.571 1.00 92.44 246 ALA A N 1
ATOM 1904 C CA . ALA A 1 246 ? 18.407 0.087 -14.719 1.00 92.44 246 ALA A CA 1
ATOM 1905 C C . ALA A 1 246 ? 18.215 0.908 -16.009 1.00 92.44 246 ALA A C 1
ATOM 1907 O O . ALA A 1 246 ? 18.666 0.500 -17.074 1.00 92.44 246 ALA A O 1
ATOM 1908 N N . ILE A 1 247 ? 17.603 2.094 -15.925 1.00 92.50 247 ILE A N 1
ATOM 1909 C CA . ILE A 1 247 ? 17.428 2.977 -17.093 1.00 92.50 247 ILE A CA 1
ATOM 1910 C C . ILE A 1 247 ? 18.782 3.418 -17.661 1.00 92.50 247 ILE A C 1
ATOM 1912 O O . ILE A 1 247 ? 18.976 3.407 -18.875 1.00 92.50 247 ILE A O 1
ATOM 1916 N N . ARG A 1 248 ? 19.738 3.778 -16.793 1.00 92.31 248 ARG A N 1
ATOM 1917 C CA . ARG A 1 248 ? 21.091 4.166 -17.220 1.00 92.31 248 ARG A CA 1
ATOM 1918 C C . ARG A 1 248 ? 21.824 3.016 -17.900 1.00 92.31 248 ARG A C 1
ATOM 1920 O O . ARG A 1 248 ? 22.471 3.238 -18.916 1.00 92.31 248 ARG A O 1
ATOM 1927 N N . GLU A 1 249 ? 21.695 1.801 -17.377 1.00 92.50 249 GLU A N 1
ATOM 1928 C CA . GLU A 1 249 ? 22.285 0.603 -17.984 1.00 92.50 249 GLU A CA 1
ATOM 1929 C C . GLU A 1 249 ? 21.737 0.353 -19.397 1.00 92.50 249 GLU A C 1
ATOM 1931 O O . GLU A 1 249 ? 22.517 0.144 -20.325 1.00 92.50 249 GLU A O 1
ATOM 1936 N N . VAL A 1 250 ? 20.417 0.460 -19.590 1.00 91.94 250 VAL A N 1
ATOM 1937 C CA . VAL A 1 250 ? 19.781 0.296 -20.910 1.00 91.94 250 VAL A CA 1
ATOM 1938 C C . VAL A 1 250 ? 20.200 1.400 -21.885 1.00 91.94 250 VAL A C 1
ATOM 1940 O O . VAL A 1 250 ? 20.477 1.116 -23.049 1.00 91.94 250 VAL A O 1
ATOM 1943 N N . ALA A 1 251 ? 20.287 2.652 -21.429 1.00 91.56 251 ALA A N 1
ATOM 1944 C CA . ALA A 1 251 ? 20.727 3.768 -22.267 1.00 91.56 251 ALA A CA 1
ATOM 1945 C C . ALA A 1 251 ? 22.176 3.591 -22.754 1.00 91.56 251 ALA A C 1
ATOM 1947 O O . ALA A 1 251 ? 22.463 3.815 -23.928 1.00 91.56 251 ALA A O 1
ATOM 1948 N N . LEU A 1 252 ? 23.074 3.127 -21.877 1.00 92.06 252 LEU A N 1
ATOM 1949 C CA . LEU A 1 252 ? 24.469 2.846 -22.229 1.00 92.06 252 LEU A CA 1
ATOM 1950 C C . LEU A 1 252 ? 24.598 1.688 -23.225 1.00 92.06 252 LEU A C 1
ATOM 1952 O O . LEU A 1 252 ? 25.455 1.733 -24.100 1.00 92.06 252 LEU A O 1
ATOM 1956 N N . GLN A 1 253 ? 23.762 0.654 -23.101 1.00 90.69 253 GLN A N 1
ATOM 1957 C CA . GLN A 1 253 ? 23.761 -0.470 -24.042 1.00 90.69 253 GLN A CA 1
ATOM 1958 C C . GLN A 1 253 ? 23.301 -0.052 -25.438 1.00 90.69 253 GLN A C 1
ATOM 1960 O O . GLN A 1 253 ? 23.912 -0.471 -26.415 1.00 90.69 253 GLN A O 1
ATOM 1965 N N . ARG A 1 254 ? 22.272 0.800 -25.534 1.00 89.56 254 ARG A N 1
ATOM 1966 C CA . ARG A 1 254 ? 21.822 1.352 -26.821 1.00 89.56 254 ARG A CA 1
ATOM 1967 C C . ARG A 1 254 ? 22.917 2.183 -27.489 1.00 89.56 254 ARG A C 1
ATOM 1969 O O . ARG A 1 254 ? 23.238 1.921 -28.635 1.00 89.56 254 ARG A O 1
ATOM 1976 N N . GLY A 1 255 ? 23.559 3.085 -26.742 1.00 91.31 255 GLY A N 1
ATOM 1977 C CA . GLY A 1 255 ? 24.634 3.919 -27.294 1.00 91.31 255 GLY A CA 1
ATOM 1978 C C . GLY A 1 255 ? 25.847 3.129 -27.803 1.00 91.31 255 GLY A C 1
ATOM 1979 O O . GLY A 1 255 ? 26.462 3.544 -28.774 1.00 91.31 255 GLY A O 1
ATOM 1980 N N . ARG A 1 256 ? 26.175 1.985 -27.182 1.00 90.75 256 ARG A N 1
ATOM 1981 C CA . ARG A 1 256 ? 27.240 1.087 -27.672 1.00 90.75 256 ARG A CA 1
ATOM 1982 C C . ARG A 1 256 ? 26.842 0.321 -28.934 1.00 90.75 256 ARG A C 1
ATOM 1984 O O . ARG A 1 256 ? 27.671 0.119 -29.805 1.00 90.75 256 ARG A O 1
ATOM 1991 N N . ALA A 1 257 ? 25.588 -0.119 -29.022 1.00 90.12 257 ALA A N 1
ATOM 1992 C CA . ALA A 1 257 ? 25.105 -0.817 -30.211 1.00 90.12 257 ALA A CA 1
ATOM 1993 C C . ALA A 1 257 ? 25.096 0.104 -31.442 1.00 90.12 257 ALA A C 1
ATOM 1995 O O . ALA A 1 257 ? 25.441 -0.344 -32.530 1.00 90.12 257 ALA A O 1
ATOM 1996 N N . ASP A 1 258 ? 24.750 1.381 -31.249 1.00 91.06 258 ASP A N 1
ATOM 1997 C CA . ASP A 1 258 ? 24.780 2.383 -32.316 1.00 91.06 258 ASP A CA 1
ATOM 1998 C C . ASP A 1 258 ? 26.228 2.657 -32.773 1.00 91.06 258 ASP A C 1
ATOM 2000 O O . ASP A 1 258 ? 26.496 2.618 -33.972 1.00 91.06 258 ASP A O 1
ATOM 2004 N N . SER A 1 259 ? 27.184 2.818 -31.842 1.00 89.19 259 SER A N 1
ATOM 2005 C CA . SER A 1 259 ? 28.600 3.021 -32.200 1.00 89.19 259 SER A CA 1
ATOM 2006 C C . SER A 1 259 ? 29.206 1.835 -32.952 1.00 89.19 259 SER A C 1
ATOM 2008 O O . SER A 1 259 ? 29.889 2.033 -33.949 1.00 89.19 259 SER A O 1
ATOM 2010 N N . ASP A 1 260 ? 28.913 0.603 -32.522 1.00 90.44 260 ASP A N 1
ATOM 2011 C CA . ASP A 1 260 ? 29.413 -0.600 -33.200 1.00 90.44 260 ASP A CA 1
ATOM 2012 C C . ASP A 1 260 ? 28.827 -0.736 -34.623 1.00 90.44 260 ASP A C 1
ATOM 2014 O O . ASP A 1 260 ? 29.456 -1.320 -35.507 1.00 90.44 260 ASP A O 1
ATOM 2018 N N . SER A 1 261 ? 27.616 -0.211 -34.857 1.00 85.00 261 SER A N 1
ATOM 2019 C CA . SER A 1 261 ? 26.974 -0.230 -36.176 1.00 85.00 261 SER A CA 1
ATOM 2020 C C . SER A 1 261 ? 27.527 0.822 -37.140 1.00 85.00 261 SER A C 1
ATOM 2022 O O . SER A 1 261 ? 27.635 0.533 -38.333 1.00 85.00 261 SER A O 1
ATOM 2024 N N . ASP A 1 262 ? 27.923 1.992 -36.631 1.00 87.38 262 ASP A N 1
ATOM 2025 C CA . ASP A 1 262 ? 28.573 3.041 -37.423 1.00 87.38 262 ASP A CA 1
ATOM 2026 C C . ASP A 1 262 ? 29.973 2.589 -37.871 1.00 87.38 262 ASP A C 1
ATOM 2028 O O . ASP A 1 262 ? 30.281 2.652 -39.064 1.00 87.38 262 ASP A O 1
ATOM 2032 N N . ASP A 1 263 ? 30.766 2.011 -36.959 1.00 86.44 263 ASP A N 1
ATOM 2033 C CA . ASP A 1 263 ? 32.094 1.463 -37.273 1.00 86.44 263 ASP A CA 1
ATOM 2034 C C . ASP A 1 263 ? 32.008 0.336 -38.322 1.00 86.44 263 ASP A C 1
ATOM 2036 O O . ASP A 1 263 ? 32.818 0.254 -39.248 1.00 86.44 263 ASP A O 1
ATOM 2040 N N . ALA A 1 264 ? 30.999 -0.538 -38.222 1.00 80.88 264 ALA A N 1
ATOM 2041 C CA . ALA A 1 264 ? 30.783 -1.597 -39.208 1.00 80.88 264 ALA A CA 1
ATOM 2042 C C . ALA A 1 264 ? 30.374 -1.049 -40.589 1.00 80.88 264 ALA A C 1
ATOM 2044 O O . ALA A 1 264 ? 30.745 -1.631 -41.611 1.00 80.88 264 ALA A O 1
ATOM 2045 N N . GLY A 1 265 ? 29.618 0.052 -40.635 1.00 76.88 265 GLY A N 1
ATOM 2046 C CA . GLY A 1 265 ? 29.236 0.721 -41.879 1.00 76.88 265 GLY A CA 1
ATOM 2047 C C . GLY A 1 265 ? 30.419 1.388 -42.586 1.00 76.88 265 GLY A C 1
ATOM 2048 O O . GLY A 1 265 ? 30.526 1.287 -43.809 1.00 76.88 265 GLY A O 1
ATOM 2049 N N . GLU A 1 266 ? 31.326 2.008 -41.826 1.00 79.06 266 GLU A N 1
ATOM 2050 C CA . GLU A 1 266 ? 32.537 2.653 -42.354 1.00 79.06 266 GLU A CA 1
ATOM 2051 C C . GLU A 1 266 ? 33.487 1.630 -42.998 1.00 79.06 266 GLU A C 1
ATOM 2053 O O . GLU A 1 266 ? 33.907 1.805 -44.141 1.00 79.06 266 GLU A O 1
ATOM 2058 N N . VAL A 1 267 ? 33.720 0.487 -42.342 1.00 78.50 267 VAL A N 1
ATOM 2059 C CA . VAL A 1 267 ? 34.594 -0.574 -42.880 1.00 78.50 267 VAL A CA 1
ATOM 2060 C C . VAL A 1 267 ? 34.052 -1.175 -44.184 1.00 78.50 267 VAL A C 1
ATOM 2062 O O . VAL A 1 267 ? 34.828 -1.510 -45.080 1.00 78.50 267 VAL A O 1
ATOM 2065 N N . VAL A 1 268 ? 32.729 -1.321 -44.320 1.00 75.94 268 VAL A N 1
ATOM 2066 C CA . VAL A 1 268 ? 32.115 -1.839 -45.558 1.00 75.94 268 VAL A CA 1
ATOM 2067 C C . VAL A 1 268 ? 32.215 -0.820 -46.694 1.00 75.94 268 VAL A C 1
ATOM 2069 O O . VAL A 1 268 ? 32.507 -1.207 -47.826 1.00 75.94 268 VAL A O 1
ATOM 2072 N N . ALA A 1 269 ? 32.022 0.468 -46.402 1.00 73.81 269 ALA A N 1
ATOM 2073 C CA . ALA A 1 269 ? 32.171 1.527 -47.396 1.00 73.81 269 ALA A CA 1
ATOM 2074 C C . ALA A 1 269 ? 33.616 1.615 -47.918 1.00 73.81 269 ALA A C 1
ATOM 2076 O O . ALA A 1 269 ? 33.828 1.702 -49.128 1.00 73.81 269 ALA A O 1
ATOM 2077 N N . ASP A 1 270 ? 34.607 1.511 -47.030 1.00 77.44 270 ASP A N 1
ATOM 2078 C CA . ASP A 1 270 ? 36.022 1.524 -47.412 1.00 77.44 270 ASP A CA 1
ATOM 2079 C C . ASP A 1 270 ? 36.421 0.281 -48.226 1.00 77.44 270 ASP A C 1
ATOM 2081 O O . ASP A 1 270 ? 37.201 0.381 -49.179 1.00 77.44 270 ASP A O 1
ATOM 2085 N N . ALA A 1 271 ? 35.853 -0.888 -47.909 1.00 72.62 271 ALA A N 1
ATOM 2086 C CA . ALA A 1 271 ? 36.084 -2.117 -48.666 1.00 72.62 271 ALA A CA 1
ATOM 2087 C C . ALA A 1 271 ? 35.502 -2.055 -50.094 1.00 72.62 271 ALA A C 1
ATOM 2089 O O . ALA A 1 271 ? 36.177 -2.464 -51.038 1.00 72.62 271 ALA A O 1
ATOM 2090 N N . GLU A 1 272 ? 34.297 -1.498 -50.285 1.00 74.56 272 GLU A N 1
ATOM 2091 C CA . GLU A 1 272 ? 33.706 -1.321 -51.625 1.00 74.56 272 GLU A CA 1
ATOM 2092 C C . GLU A 1 272 ? 34.471 -0.304 -52.490 1.00 74.56 272 GLU A C 1
ATOM 2094 O O . GLU A 1 272 ? 34.501 -0.434 -53.717 1.00 74.56 272 GLU A O 1
ATOM 2099 N N . VAL A 1 273 ? 35.092 0.711 -51.879 1.00 77.44 273 VAL A N 1
ATOM 2100 C CA . VAL A 1 273 ? 35.913 1.698 -52.601 1.00 77.44 273 VAL A CA 1
ATOM 2101 C C . VAL A 1 273 ? 37.250 1.098 -53.040 1.00 77.44 273 VAL A C 1
ATOM 2103 O O . VAL A 1 273 ? 37.733 1.443 -54.115 1.00 77.44 273 VAL A O 1
ATOM 2106 N N . ALA A 1 274 ? 37.834 0.183 -52.262 1.00 74.62 274 ALA A N 1
ATOM 2107 C CA . ALA A 1 274 ? 39.101 -0.465 -52.603 1.00 74.62 274 ALA A CA 1
ATOM 2108 C C . ALA A 1 274 ? 38.999 -1.485 -53.759 1.00 74.62 274 ALA A C 1
ATOM 2110 O O . ALA A 1 274 ? 40.011 -1.786 -54.392 1.00 74.62 274 ALA A O 1
ATOM 2111 N N . GLU A 1 275 ? 37.806 -2.020 -54.041 1.00 72.25 275 GLU A N 1
ATOM 2112 C CA . GLU A 1 275 ? 37.575 -2.973 -55.141 1.00 72.25 275 GLU A CA 1
ATOM 2113 C C . GLU A 1 275 ? 37.222 -2.313 -56.490 1.00 72.25 275 GLU A C 1
ATOM 2115 O O . GLU A 1 275 ? 37.111 -3.016 -57.500 1.00 72.25 275 GLU A O 1
ATOM 2120 N N . ARG A 1 276 ? 37.056 -0.984 -56.537 1.00 63.06 276 ARG A N 1
ATOM 2121 C CA . ARG A 1 276 ? 36.801 -0.218 -57.771 1.00 63.06 276 ARG A CA 1
ATOM 2122 C C . ARG A 1 276 ? 38.062 0.429 -58.329 1.00 63.06 276 ARG A C 1
ATOM 2124 O O . ARG A 1 276 ? 38.172 0.449 -59.577 1.00 63.06 276 ARG A O 1
#

Foldseek 3Di:
DDDDDDDDDDDPDDDDDDDDDDDDDDDDDDDDDPPPPPPPDDPPDPPDPPDPPVVVVCVPPPPCPVLVVLVLVLLVQLLVLCVPPNNLSSLVRSLVSLVVSLVVVCVVDVADDPVVVVSVVVNVLSVVQSVVCNVVVALLSNLLSQLVVLLVQLVVLLVCVVVLQRVQLVVCCRVPVVLPVLDPSNDVLSSVLSNVSSVVSNVVSVVLVVVSVVDGSNVSSVVVVCVVPVVVVVSVVVSVVSSVVRSVVSVVVVVVVVVVVVVVVVVVVVVVVVVD

Secondary structure (DSSP, 8-state):
-PPPPPPPP----PPPPPP---------------SSSSSSS-PPPPPPP---HHHHTGGGS----HHHHHHHHHHHHHHHHHHHHHHHHHHHHHHHHHHHHHHHHHHH----HHHHHHHHHHHHHHHHHHHHHHHHT-HHHHHHHHHHHHHHHHHHHHHHHHTT--HHHHHHHHH-TTHHHHS-TT-HHHHHHHHHHHHHHHHHHHHHHHHHHHS-HHHHHHHHHHHHHHHHHHHHHHHHHHHHHHHHHHHHHHHHHHHHHHHHHHHHHHHHHHT-

pLDDT: mean 80.63, std 16.02, range [39.47, 97.0]